Protein AF-A0A427AX87-F1 (afdb_monomer)

Solvent-accessible surface area (backbone atoms only — not comparable to full-atom values): 11894 Å² total; per-residue (Å²): 132,84,78,78,86,74,45,83,40,74,49,49,42,56,84,47,72,35,50,50,79,52,73,46,75,27,34,65,16,53,46,52,44,50,60,58,43,56,82,26,40,96,64,74,7,20,29,46,35,37,63,66,28,26,37,17,20,54,90,73,81,88,63,78,55,60,43,80,45,31,32,84,64,22,37,39,36,48,44,84,83,74,63,90,79,82,88,49,75,55,64,58,30,81,80,52,45,81,50,80,60,57,62,72,49,79,65,79,71,56,101,52,61,37,54,67,74,45,79,48,64,48,33,37,44,40,19,54,35,46,44,37,43,51,48,4,29,49,30,72,62,9,46,71,64,57,40,44,18,28,50,34,40,38,32,48,34,37,35,27,4,54,72,16,16,40,39,30,38,36,56,34,23,6,15,14,36,33,46,34,43,36,35,46,32,41,36,36,58,13,38,21,38,34,31,41,38,26,32,86,75,25,69,54,47,80,46,66,71,47,76,46,67,71,46,73,42,73,41,77,34,62,70,44,78,42,66,74,53,130

InterPro domains:
  IPR000743 Glycoside hydrolase, family 28 [PF00295] (113-229)
  IPR011050 Pectin lyase fold/virulence factor [SSF51126] (4-229)
  IPR012334 Pectin lyase fold [G3DSA:2.160.20.10] (6-103)
  IPR012334 Pectin lyase fold [G3DSA:2.160.20.10] (104-230)
  IPR051801 Glycosyl_Hydrolase_28_Enzymes [PTHR31339] (110-229)

Radius of gyration: 19.29 Å; Cα contacts (8 Å, |Δi|>4): 604; chains: 1; bounding box: 43×46×52 Å

Secondary structure (DSSP, 8-state):
-------SEEEEGGGGT---BSSS--HHHHHHHHHHHGGGGGGT-EEEEE-SEEEEE------TTEEEEE-TTEEEEE-TTSSSS---EE--SSS-----SS-SSS----SSS--EEEEEEEEEEEESS-SEEE----HHHHHHH---EEEEEEEEEEEEESSSEEEEE-SS-TT-EEEEEEEEEEEES-SEEEEEE--TT----EEEEEE-SEEEES-SEEEEEES---

Organism: Ensete ventricosum (NCBI:txid4639)

Structure (mmCIF, N/CA/C/O backbone):
data_AF-A0A427AX87-F1
#
_entry.id   AF-A0A427AX87-F1
#
loop_
_atom_site.group_PDB
_atom_site.id
_atom_site.type_symbol
_atom_site.label_atom_id
_atom_site.label_alt_id
_atom_site.label_comp_id
_atom_site.label_asym_id
_atom_site.label_entity_id
_atom_site.label_seq_id
_atom_site.pdbx_PDB_ins_code
_atom_site.Cartn_x
_atom_site.Cartn_y
_atom_site.Cartn_z
_atom_site.occupancy
_atom_site.B_iso_or_equiv
_atom_site.auth_seq_id
_atom_site.auth_comp_id
_atom_site.auth_asym_id
_atom_site.auth_atom_id
_atom_site.pdbx_PDB_model_num
ATOM 1 N N . MET A 1 1 ? -3.350 -24.296 13.876 1.00 31.09 1 MET A N 1
ATOM 2 C CA . MET A 1 1 ? -4.348 -23.820 14.857 1.00 31.09 1 MET A CA 1
ATOM 3 C C . MET A 1 1 ? -4.138 -22.324 15.011 1.00 31.09 1 MET A C 1
ATOM 5 O O . MET A 1 1 ? -3.105 -21.931 15.535 1.00 31.09 1 MET A O 1
ATOM 9 N N . GLY A 1 2 ? -5.018 -21.501 14.439 1.00 33.38 2 GLY A N 1
ATOM 10 C CA . GLY A 1 2 ? -4.910 -20.045 14.547 1.00 33.38 2 GLY A CA 1
ATOM 11 C C . GLY A 1 2 ? -5.296 -19.611 15.956 1.00 33.38 2 GLY A C 1
ATOM 12 O O . GLY A 1 2 ? -6.436 -19.809 16.362 1.00 33.38 2 GLY A O 1
ATOM 13 N N . SER A 1 3 ? -4.341 -19.078 16.714 1.00 39.25 3 SER A N 1
ATOM 14 C CA . SER A 1 3 ? -4.630 -18.372 17.961 1.00 39.25 3 SER A CA 1
ATOM 15 C C . SER A 1 3 ? -5.509 -17.169 17.618 1.00 39.25 3 SER A C 1
ATOM 17 O O . SER A 1 3 ? -5.068 -16.293 16.875 1.00 39.25 3 SER A O 1
ATOM 19 N N . SER A 1 4 ? -6.752 -17.121 18.106 1.00 44.72 4 SER A N 1
ATOM 20 C CA . SER A 1 4 ? -7.520 -15.879 18.052 1.00 44.72 4 SER A CA 1
ATOM 21 C C . SER A 1 4 ? -6.772 -14.860 18.909 1.00 44.72 4 SER A C 1
ATOM 23 O O . SER A 1 4 ? -6.673 -15.035 20.125 1.00 44.72 4 SER A O 1
ATOM 25 N N . THR A 1 5 ? -6.209 -13.820 18.300 1.00 55.97 5 THR A N 1
ATOM 26 C CA . THR A 1 5 ? -5.426 -12.791 18.996 1.00 55.97 5 THR A CA 1
ATOM 27 C C . THR A 1 5 ? -6.346 -11.827 19.748 1.00 55.97 5 THR A C 1
ATOM 29 O O . THR A 1 5 ? -6.383 -10.633 19.459 1.00 55.97 5 THR A O 1
ATOM 32 N N . TYR A 1 6 ? -7.135 -12.344 20.687 1.00 64.38 6 TYR A N 1
ATOM 33 C CA . TYR A 1 6 ? -7.923 -11.529 21.599 1.00 64.38 6 TYR A CA 1
ATOM 34 C C . TYR A 1 6 ? -6.971 -10.898 22.616 1.00 64.38 6 TYR A C 1
ATOM 36 O O . TYR A 1 6 ? -6.244 -11.605 23.321 1.00 64.38 6 TYR A O 1
ATOM 44 N N . ARG A 1 7 ? -6.923 -9.563 22.664 1.00 77.56 7 ARG A N 1
ATOM 45 C CA . ARG A 1 7 ? -6.122 -8.858 23.666 1.00 77.56 7 ARG A CA 1
ATOM 46 C C . ARG A 1 7 ? -6.805 -9.021 25.028 1.00 77.56 7 ARG A C 1
ATOM 48 O O . ARG A 1 7 ? -8.001 -8.754 25.122 1.00 77.56 7 ARG A O 1
ATOM 55 N N . PRO A 1 8 ? -6.083 -9.410 26.094 1.00 83.12 8 PRO A N 1
ATOM 56 C CA . PRO A 1 8 ? -6.701 -9.651 27.401 1.00 83.12 8 PRO A CA 1
ATOM 57 C C . PRO A 1 8 ? -7.392 -8.418 27.998 1.00 83.12 8 PRO A C 1
ATOM 59 O O . PRO A 1 8 ? -8.307 -8.557 28.803 1.00 83.12 8 PRO A O 1
ATOM 62 N N . HIS A 1 9 ? -6.958 -7.219 27.602 1.00 89.31 9 HIS A N 1
ATOM 63 C CA . HIS A 1 9 ? -7.492 -5.949 28.082 1.00 89.31 9 HIS A CA 1
ATOM 64 C C . HIS A 1 9 ? -8.057 -5.153 26.913 1.00 89.31 9 HIS A C 1
ATOM 66 O O . HIS A 1 9 ? -7.353 -4.925 25.932 1.00 89.31 9 HIS A O 1
ATOM 72 N N . THR A 1 10 ? -9.308 -4.716 27.030 1.00 90.88 10 THR A N 1
ATOM 73 C CA . THR A 1 10 ? -9.993 -3.906 26.018 1.00 90.88 10 THR A CA 1
ATOM 74 C C . THR A 1 10 ? -10.690 -2.738 26.697 1.00 90.88 10 THR A C 1
ATOM 76 O O . THR A 1 10 ? -11.333 -2.934 27.725 1.00 90.88 10 THR A O 1
ATOM 79 N N . VAL A 1 11 ? -10.569 -1.544 26.120 1.00 94.31 11 VAL A N 1
ATOM 80 C CA . VAL A 1 11 ? -11.310 -0.339 26.528 1.00 94.31 11 VAL A CA 1
ATOM 81 C C . VAL A 1 11 ? -11.872 0.363 25.302 1.00 94.31 11 VAL A C 1
ATOM 83 O O . VAL A 1 11 ? -11.317 0.254 24.208 1.00 94.31 11 VAL A O 1
ATOM 86 N N . THR A 1 12 ? -12.943 1.121 25.481 1.00 96.31 12 THR A N 1
ATOM 87 C CA . THR A 1 12 ? -13.566 1.921 24.425 1.00 96.31 12 THR A CA 1
ATOM 88 C C . THR A 1 12 ? -13.105 3.373 24.509 1.00 96.31 12 THR A C 1
ATOM 90 O O . THR A 1 12 ? -12.993 3.937 25.594 1.00 96.31 12 THR A O 1
ATOM 93 N N . VAL A 1 13 ? -12.885 4.038 23.373 1.00 94.56 13 VAL A N 1
ATOM 94 C CA . VAL A 1 13 ? -12.442 5.448 23.340 1.00 94.56 13 VAL A CA 1
ATOM 95 C C . VAL A 1 13 ? -13.415 6.410 24.056 1.00 94.56 13 VAL A C 1
ATOM 97 O O . VAL A 1 13 ? -13.000 7.437 24.593 1.00 94.56 13 VAL A O 1
ATOM 100 N N . THR A 1 14 ? -14.702 6.055 24.144 1.00 96.75 14 THR A N 1
ATOM 101 C CA . THR A 1 14 ? -15.731 6.805 24.887 1.00 96.75 14 THR A CA 1
ATOM 102 C C . THR A 1 14 ? -15.495 6.821 26.396 1.00 96.75 14 THR A C 1
ATOM 104 O O . THR A 1 14 ? -15.873 7.787 27.053 1.00 96.75 14 THR A O 1
ATOM 107 N N . GLU A 1 15 ? -14.817 5.811 26.953 1.00 97.81 15 GLU A N 1
ATOM 108 C CA . GLU A 1 15 ? -14.421 5.778 28.373 1.00 97.81 15 GLU A CA 1
ATOM 109 C C . GLU A 1 15 ? -13.414 6.891 28.713 1.00 97.81 15 GLU A C 1
ATOM 111 O O . GLU A 1 15 ? -13.258 7.264 29.872 1.00 97.81 15 GLU A O 1
ATOM 116 N N . PHE A 1 16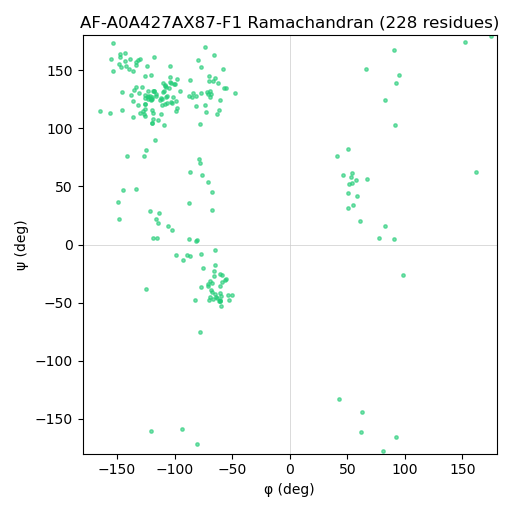 ? -12.775 7.473 27.693 1.00 97.31 16 PHE A N 1
ATOM 117 C CA . PHE A 1 16 ? -11.820 8.576 27.807 1.00 97.31 16 PHE A CA 1
ATOM 118 C C . PHE A 1 16 ? -12.407 9.919 27.350 1.00 97.31 16 PHE A C 1
ATOM 120 O O . PHE A 1 16 ? -11.662 10.872 27.116 1.00 97.31 16 PHE A O 1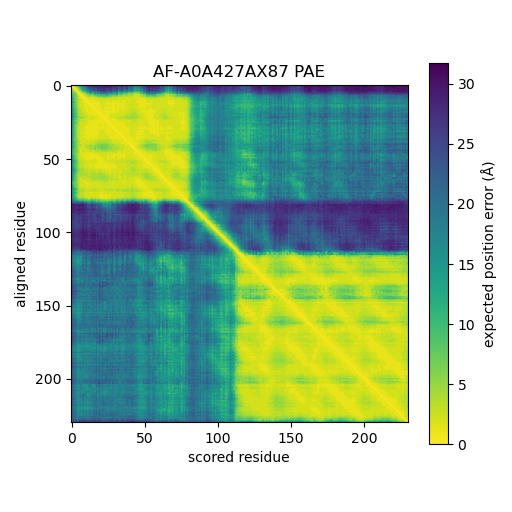
ATOM 127 N N . GLY A 1 17 ? -13.737 10.005 27.231 1.00 96.06 17 GLY A N 1
ATOM 128 C CA . GLY A 1 17 ? -14.458 11.240 26.919 1.00 96.06 17 GLY A CA 1
ATOM 129 C C . GLY A 1 17 ? -14.524 11.587 25.433 1.00 96.06 17 GLY A C 1
ATOM 130 O O . GLY A 1 17 ? -14.832 12.729 25.099 1.00 96.06 17 GLY A O 1
ATOM 131 N N . ALA A 1 18 ? -14.232 10.639 24.537 1.00 96.12 18 ALA A N 1
ATOM 132 C CA . ALA A 1 18 ? -14.430 10.865 23.112 1.00 96.12 18 ALA A CA 1
ATOM 133 C C . ALA A 1 18 ? -15.921 10.918 22.744 1.00 96.12 18 ALA A C 1
ATOM 135 O O . ALA A 1 18 ? -16.730 10.151 23.270 1.00 96.12 18 ALA A O 1
ATOM 136 N N . VAL A 1 19 ? -16.259 11.767 21.774 1.00 97.19 19 VAL A N 1
ATOM 137 C CA . VAL A 1 19 ? -17.607 11.950 21.227 1.00 97.19 19 VAL A CA 1
ATOM 138 C C . VAL A 1 19 ? -17.584 11.699 19.717 1.00 97.19 19 VAL A C 1
ATOM 140 O O . VAL A 1 19 ? -16.808 12.307 18.979 1.00 97.19 19 VAL A O 1
ATOM 143 N N . GLY A 1 20 ? -18.443 10.783 19.262 1.00 92.88 20 GLY A N 1
ATOM 144 C CA . GLY A 1 20 ? -18.515 10.302 17.877 1.00 92.88 20 GLY A CA 1
ATOM 145 C C . GLY A 1 20 ? -19.412 11.134 16.949 1.00 92.88 20 GLY A C 1
ATOM 146 O O . GLY A 1 20 ? -20.095 10.566 16.097 1.00 92.88 20 GLY A O 1
ATOM 147 N N . ASP A 1 21 ? -19.460 12.455 17.124 1.00 92.19 21 ASP A N 1
ATOM 148 C CA . ASP A 1 21 ? -20.351 13.386 16.403 1.00 92.19 21 ASP A CA 1
ATOM 149 C C . ASP A 1 21 ? -19.766 13.941 15.083 1.00 92.19 21 ASP A C 1
ATOM 151 O O . ASP A 1 21 ? -20.471 14.568 14.292 1.00 92.19 21 ASP A O 1
ATOM 155 N N . GLY A 1 22 ? -18.482 13.699 14.817 1.00 81.50 22 GLY A N 1
ATOM 156 C CA . GLY A 1 22 ? -17.738 14.211 13.665 1.00 81.50 22 GLY A CA 1
ATOM 157 C C . GLY A 1 22 ? -17.298 15.670 13.783 1.00 81.50 22 GLY A C 1
ATOM 158 O O . GLY A 1 22 ? -16.754 16.202 12.818 1.00 81.50 22 GLY A O 1
ATOM 159 N N . VAL A 1 23 ? -17.517 16.302 14.937 1.00 85.62 23 VAL A N 1
ATOM 160 C CA . VAL A 1 23 ? -17.257 17.727 15.194 1.00 85.62 23 VAL A CA 1
ATOM 161 C C . VAL A 1 23 ? -16.334 17.915 16.400 1.00 85.62 23 VAL A C 1
ATOM 163 O O . VAL A 1 23 ? -15.449 18.768 16.374 1.00 85.62 23 VAL A O 1
ATOM 166 N N . THR A 1 24 ? -16.493 17.108 17.446 1.00 89.06 24 THR A N 1
ATOM 167 C CA . THR A 1 24 ? -15.679 17.147 18.661 1.00 89.06 24 THR A CA 1
ATOM 168 C C . THR A 1 24 ? -14.256 16.662 18.379 1.00 89.06 24 THR A C 1
ATOM 170 O O . THR A 1 24 ? -14.052 15.569 17.855 1.00 89.06 24 THR A O 1
ATOM 173 N N . LEU A 1 25 ? -13.245 17.459 18.750 1.00 88.44 25 LEU A N 1
ATOM 174 C CA . LEU A 1 25 ? -11.835 17.089 18.590 1.00 88.44 25 LEU A CA 1
ATOM 175 C C . LEU A 1 25 ? -11.394 16.098 19.684 1.00 88.44 25 LEU A C 1
ATOM 177 O O . LEU A 1 25 ? -11.104 16.473 20.818 1.00 88.44 25 LEU A O 1
ATOM 181 N N . ASN A 1 26 ? -11.277 14.827 19.313 1.00 92.50 26 ASN A N 1
ATOM 182 C CA . ASN A 1 26 ? -11.030 13.688 20.196 1.00 92.50 26 ASN A CA 1
ATOM 183 C C . ASN A 1 26 ? -9.544 13.390 20.465 1.00 92.50 26 ASN A C 1
ATOM 185 O O . ASN A 1 26 ? -9.241 12.409 21.144 1.00 92.50 26 ASN A O 1
ATOM 189 N N . THR A 1 27 ? -8.603 14.213 19.978 1.00 85.69 27 THR A N 1
ATOM 190 C CA . THR A 1 27 ? -7.149 13.948 20.068 1.00 85.69 27 THR A CA 1
ATOM 191 C C . THR A 1 27 ? -6.709 13.579 21.482 1.00 85.69 27 THR A C 1
ATOM 193 O O . THR A 1 27 ? -5.958 12.626 21.684 1.00 85.69 27 THR A O 1
ATOM 196 N N . LYS A 1 28 ? -7.213 14.308 22.485 1.00 91.25 28 LYS A N 1
ATOM 197 C CA . LYS A 1 28 ? -6.845 14.079 23.882 1.00 91.25 28 LYS A CA 1
ATOM 198 C C . LYS A 1 28 ? -7.435 12.782 24.437 1.00 91.25 28 LYS A C 1
ATOM 200 O O . LYS A 1 28 ? -6.754 12.099 25.195 1.00 91.25 28 LYS A O 1
ATOM 205 N N . ALA A 1 29 ? -8.650 12.422 24.030 1.00 95.75 29 ALA A N 1
ATOM 206 C CA . ALA A 1 29 ? -9.274 11.162 24.419 1.00 95.75 29 ALA A CA 1
ATOM 207 C C . ALA A 1 29 ? -8.486 9.963 23.865 1.00 95.75 29 ALA A C 1
ATOM 209 O O . ALA A 1 29 ? -8.148 9.060 24.627 1.00 95.75 29 ALA A O 1
ATOM 210 N N . PHE A 1 30 ? -8.080 10.005 22.588 1.00 90.56 30 PHE A N 1
ATOM 211 C CA . PHE A 1 30 ? -7.206 8.984 21.992 1.00 90.56 30 PHE A CA 1
ATOM 212 C C . PHE A 1 30 ? -5.853 8.885 22.707 1.00 90.56 30 PHE A C 1
ATOM 214 O O . PHE A 1 30 ? -5.436 7.793 23.090 1.00 90.56 30 PHE A O 1
ATOM 221 N N . GLN A 1 31 ? -5.178 10.013 22.944 1.00 88.25 31 GLN A N 1
ATOM 222 C CA . GLN A 1 31 ? -3.891 10.030 23.648 1.00 88.25 31 GLN A CA 1
ATOM 223 C C . GLN A 1 31 ? -3.998 9.478 25.076 1.00 88.25 31 GLN A C 1
ATOM 225 O O . GLN A 1 31 ? -3.136 8.715 25.504 1.00 88.25 31 GLN A O 1
ATOM 230 N N . ASN A 1 32 ? -5.056 9.835 25.809 1.00 93.31 32 ASN A N 1
ATOM 231 C CA . ASN A 1 32 ? -5.280 9.345 27.167 1.00 93.31 32 ASN A CA 1
ATOM 232 C C . ASN A 1 32 ? -5.589 7.840 27.182 1.00 93.31 32 ASN A C 1
ATOM 234 O O . ASN A 1 32 ? -5.053 7.126 28.029 1.00 93.31 32 ASN A O 1
ATOM 238 N N . ALA A 1 33 ? -6.395 7.356 26.233 1.00 92.88 33 ALA A N 1
ATOM 239 C CA . ALA A 1 33 ? -6.689 5.935 26.089 1.00 92.88 33 ALA A CA 1
ATOM 240 C C . ALA A 1 33 ? -5.414 5.127 25.818 1.00 92.88 33 ALA A C 1
ATOM 242 O O . ALA A 1 33 ? -5.142 4.140 26.495 1.00 92.88 33 ALA A O 1
ATOM 243 N N . ILE A 1 34 ? -4.582 5.584 24.880 1.00 85.69 34 ILE A N 1
ATOM 244 C CA . ILE A 1 34 ? -3.315 4.924 24.537 1.00 85.69 34 ILE A CA 1
ATOM 245 C C . ILE A 1 34 ? -2.339 4.954 25.717 1.00 85.69 34 ILE A C 1
ATOM 247 O O . ILE A 1 34 ? -1.721 3.936 26.024 1.00 85.69 34 ILE A O 1
ATOM 251 N N . PHE A 1 35 ? -2.237 6.086 26.419 1.00 89.56 35 PHE A N 1
ATOM 252 C CA . PHE A 1 35 ? -1.410 6.198 27.621 1.00 89.56 35 PHE A CA 1
ATOM 253 C C . PHE A 1 35 ? -1.843 5.205 28.708 1.00 89.56 35 PHE A C 1
ATOM 255 O O . PHE A 1 35 ? -1.002 4.523 29.289 1.00 89.56 35 PHE A O 1
ATOM 262 N N . TYR A 1 36 ? -3.149 5.071 28.950 1.00 93.31 36 TYR A N 1
ATOM 263 C CA . TYR A 1 36 ? -3.682 4.075 29.877 1.00 93.31 36 TYR A CA 1
ATOM 264 C C . TYR A 1 36 ? -3.326 2.647 29.434 1.00 93.31 36 TYR A C 1
ATOM 266 O O . TYR A 1 36 ? -2.792 1.862 30.224 1.00 93.31 36 TYR A O 1
ATOM 274 N N . LEU A 1 37 ? -3.553 2.332 28.154 1.00 85.94 37 LEU A N 1
ATOM 275 C CA . LEU A 1 37 ? -3.336 0.998 27.592 1.00 85.94 37 LEU A CA 1
ATOM 276 C C . LEU A 1 37 ? -1.861 0.572 27.576 1.00 85.94 37 LEU A C 1
ATOM 278 O O . LEU A 1 37 ? -1.573 -0.624 27.627 1.00 85.94 37 LEU A O 1
ATOM 282 N N . HIS A 1 38 ? -0.926 1.524 27.596 1.00 86.06 38 HIS A N 1
ATOM 283 C CA . HIS A 1 38 ? 0.507 1.246 27.729 1.00 86.06 38 HIS A CA 1
ATOM 284 C C . HIS A 1 38 ? 0.849 0.415 28.973 1.00 86.06 38 HIS A C 1
ATOM 286 O O . HIS A 1 38 ? 1.751 -0.419 28.934 1.00 86.06 38 HIS A O 1
ATOM 292 N N . SER A 1 39 ? 0.067 0.544 30.047 1.00 91.56 39 SER A N 1
ATOM 293 C CA . SER A 1 39 ? 0.244 -0.214 31.297 1.00 91.56 39 SER A CA 1
ATOM 294 C C . SER A 1 39 ? 0.017 -1.733 31.158 1.00 91.56 39 SER A C 1
ATOM 296 O O . SER A 1 39 ? 0.205 -2.481 32.124 1.00 91.56 39 SER A O 1
ATOM 298 N N . PHE A 1 40 ? -0.407 -2.198 29.978 1.00 88.00 40 PHE A N 1
ATOM 299 C CA . PHE A 1 40 ? -0.686 -3.602 29.668 1.00 88.00 40 PHE A CA 1
ATOM 300 C C . PHE A 1 40 ? 0.243 -4.194 28.598 1.00 88.00 40 PHE A C 1
ATOM 302 O O . PHE A 1 40 ? 0.048 -5.350 28.220 1.00 88.00 40 PHE A O 1
ATOM 309 N N . ALA A 1 41 ? 1.258 -3.454 28.132 1.00 79.94 41 ALA A N 1
ATOM 310 C CA . ALA A 1 41 ? 2.207 -3.935 27.122 1.00 79.94 41 ALA A CA 1
ATOM 311 C C . ALA A 1 41 ? 2.841 -5.286 27.514 1.00 79.94 41 ALA A C 1
ATOM 313 O O . ALA A 1 41 ? 2.750 -6.250 26.755 1.00 79.94 41 ALA A O 1
ATOM 314 N N . ASP A 1 42 ? 3.327 -5.403 28.754 1.00 83.19 42 ASP A N 1
ATOM 315 C CA . ASP A 1 42 ? 3.950 -6.629 29.287 1.00 83.19 42 ASP A CA 1
ATOM 316 C C . ASP A 1 42 ? 2.937 -7.693 29.758 1.00 83.19 42 ASP A C 1
ATOM 318 O O . ASP A 1 42 ? 3.310 -8.735 30.292 1.00 83.19 42 ASP A O 1
ATOM 322 N N . LYS A 1 43 ? 1.632 -7.447 29.577 1.00 84.94 43 LYS A N 1
ATOM 323 C CA . LYS A 1 43 ? 0.527 -8.316 30.032 1.00 84.94 43 LYS A CA 1
ATOM 324 C C . LYS A 1 43 ? -0.249 -8.938 28.866 1.00 84.94 43 LYS A C 1
ATOM 326 O O . LYS A 1 43 ? -1.437 -9.228 28.988 1.00 84.94 43 LYS A O 1
ATOM 331 N N . GLY A 1 44 ? 0.414 -9.110 27.722 1.00 76.06 44 GLY A N 1
ATOM 332 C CA . GLY A 1 44 ? -0.199 -9.600 26.480 1.00 76.06 44 GLY A CA 1
ATOM 333 C C . GLY A 1 44 ? -0.757 -8.495 25.574 1.00 76.06 44 GLY A C 1
ATOM 334 O O . GLY A 1 44 ? -1.332 -8.788 24.518 1.00 76.06 44 GLY A O 1
ATOM 335 N N . GLY A 1 45 ? -0.547 -7.229 25.942 1.00 81.94 45 GLY A N 1
ATOM 336 C CA . GLY A 1 45 ? -1.039 -6.073 25.210 1.00 81.94 45 GLY A CA 1
ATOM 337 C C . GLY A 1 45 ? -2.498 -5.741 25.506 1.00 81.94 45 GLY A C 1
ATOM 338 O O . GLY A 1 45 ? -3.165 -6.389 26.317 1.00 81.94 45 GLY A O 1
ATOM 339 N N . ALA A 1 46 ? -3.002 -4.725 24.814 1.00 84.12 46 ALA A N 1
ATOM 340 C CA . ALA A 1 46 ? -4.364 -4.247 24.991 1.00 84.12 46 ALA A CA 1
ATOM 341 C C . ALA A 1 46 ? -5.005 -3.801 23.676 1.00 84.12 46 ALA A C 1
ATOM 343 O O . ALA A 1 46 ? -4.330 -3.614 22.663 1.00 84.12 46 ALA A O 1
ATOM 344 N N . GLN A 1 47 ? -6.322 -3.646 23.702 1.00 85.38 47 GLN A N 1
ATOM 345 C CA . GLN A 1 47 ? -7.131 -3.203 22.583 1.00 85.38 47 GLN A CA 1
ATOM 346 C C . GLN A 1 47 ? -7.850 -1.894 22.913 1.00 85.38 47 GLN A C 1
ATOM 348 O O . GLN A 1 47 ? -8.488 -1.763 23.957 1.00 85.38 47 GLN A O 1
ATOM 353 N N . LEU A 1 48 ? -7.767 -0.936 21.992 1.00 85.69 48 LEU A N 1
ATOM 354 C CA . LEU A 1 48 ? -8.626 0.240 21.958 1.00 85.69 48 LEU A CA 1
ATOM 355 C C . LEU A 1 48 ? -9.761 -0.013 20.965 1.00 85.69 48 LEU A C 1
ATOM 357 O O . LEU A 1 48 ? -9.515 -0.198 19.773 1.00 85.69 48 LEU A O 1
ATOM 361 N N . PHE A 1 49 ? -10.995 -0.015 21.450 1.00 88.00 49 PHE A N 1
ATOM 362 C CA . PHE A 1 49 ? -12.194 -0.125 20.632 1.00 88.00 49 PHE A CA 1
ATOM 363 C C . PHE A 1 49 ? -12.765 1.264 20.314 1.00 88.00 49 PHE A C 1
ATOM 365 O O . PHE A 1 49 ? -12.916 2.115 21.195 1.00 88.00 49 PHE A O 1
ATOM 372 N N . VAL A 1 50 ? -13.077 1.504 19.044 1.00 87.50 50 VAL A N 1
ATOM 373 C CA . VAL A 1 50 ? -13.702 2.736 18.554 1.00 87.50 50 VAL A CA 1
ATOM 374 C C . VAL A 1 50 ? -15.093 2.367 18.034 1.00 87.50 50 VAL A C 1
ATOM 376 O O . VAL A 1 50 ? -15.189 1.727 16.986 1.00 87.50 50 VAL A O 1
ATOM 379 N N . PRO A 1 51 ? -16.170 2.728 18.749 1.00 91.50 51 PRO A N 1
ATOM 380 C CA . PRO A 1 51 ? -17.514 2.320 18.376 1.00 91.50 51 PRO A CA 1
ATOM 381 C C . PRO A 1 51 ? -18.004 3.103 17.156 1.00 91.50 51 PRO A C 1
ATOM 383 O O . PRO A 1 51 ? -17.395 4.092 16.732 1.00 91.50 51 PRO A O 1
ATOM 386 N N . THR A 1 52 ? -19.134 2.669 16.600 1.00 88.44 52 THR A N 1
ATOM 387 C CA . THR A 1 52 ? -19.827 3.373 15.515 1.00 88.44 52 THR A CA 1
ATOM 388 C C . THR A 1 52 ? -19.965 4.873 15.814 1.00 88.44 52 THR A C 1
ATOM 390 O O . THR A 1 52 ? -20.384 5.265 16.904 1.00 88.44 52 THR A O 1
ATOM 393 N N . GLY A 1 53 ? -19.594 5.720 14.850 1.00 83.19 53 GLY A N 1
ATOM 394 C CA . GLY A 1 53 ? -19.557 7.175 15.020 1.00 83.19 53 GLY A CA 1
ATOM 395 C C . GLY A 1 53 ? -18.527 7.855 14.118 1.00 83.19 53 GLY A C 1
ATOM 396 O O . GLY A 1 53 ? -17.749 7.203 13.424 1.00 83.19 53 GLY A O 1
ATOM 397 N N . LYS A 1 54 ? -18.509 9.188 14.127 1.00 81.00 54 LYS A N 1
ATOM 398 C CA . LYS A 1 54 ? -17.515 10.007 13.422 1.00 81.00 54 LYS A CA 1
ATOM 399 C C . LYS A 1 54 ? -16.572 10.653 14.437 1.00 81.00 54 LYS A C 1
ATOM 401 O O . LYS A 1 54 ? -17.002 11.419 15.286 1.00 81.00 54 LYS A O 1
ATOM 406 N N . TRP A 1 55 ? -15.281 10.380 14.343 1.00 83.69 55 TRP A N 1
ATOM 407 C CA . TRP A 1 55 ? -14.299 10.722 15.369 1.00 83.69 55 TRP A CA 1
ATOM 408 C C . TRP A 1 55 ? -13.285 11.715 14.804 1.00 83.69 55 TRP A C 1
ATOM 410 O O . TRP A 1 55 ? -12.271 11.313 14.235 1.00 83.69 55 TRP A O 1
ATOM 420 N N . LEU A 1 56 ? -13.562 13.019 14.925 1.00 78.50 56 LEU A N 1
ATOM 421 C CA . LEU A 1 56 ? -12.600 14.057 14.538 1.00 78.50 56 LEU A CA 1
ATOM 422 C C . LEU A 1 56 ? -11.405 14.031 15.497 1.00 78.50 56 LEU A C 1
ATOM 424 O O . LEU A 1 56 ? -11.591 14.041 16.708 1.00 78.50 56 LEU A O 1
ATOM 428 N N . THR A 1 57 ? -10.178 13.993 14.986 1.00 77.12 57 THR A N 1
ATOM 429 C CA . THR A 1 57 ? -8.949 13.951 15.792 1.00 77.12 57 THR A CA 1
ATOM 430 C C . THR A 1 57 ? -7.769 14.551 15.032 1.00 77.12 57 THR A C 1
ATOM 432 O O . THR A 1 57 ? -7.694 14.472 13.811 1.00 77.12 57 THR A O 1
ATOM 435 N N . GLY A 1 58 ? -6.825 15.153 15.751 1.00 74.88 58 GLY A N 1
ATOM 436 C CA . GLY A 1 58 ? -5.472 15.394 15.246 1.00 74.88 58 GLY A CA 1
ATOM 437 C C . GLY A 1 58 ? -4.611 14.131 15.349 1.00 74.88 58 GLY A C 1
ATOM 438 O O . GLY A 1 58 ? -5.111 13.057 15.696 1.00 74.88 58 GLY A O 1
ATOM 439 N N . SER A 1 59 ? -3.311 14.263 15.090 1.00 74.62 59 SER A N 1
ATOM 440 C CA . SER A 1 59 ? -2.361 13.150 15.179 1.00 74.62 59 SER A CA 1
ATOM 441 C C . SER A 1 59 ? -2.255 12.578 16.597 1.00 74.62 59 SER A C 1
ATOM 443 O O . SER A 1 59 ? -2.188 13.308 17.591 1.00 74.62 59 SER A O 1
ATOM 445 N N . PHE A 1 60 ? -2.178 11.254 16.686 1.00 74.62 60 PHE A N 1
ATOM 446 C CA . PHE A 1 60 ? -1.834 10.512 17.895 1.00 74.62 60 PHE A CA 1
ATOM 447 C C . PHE A 1 60 ? -0.915 9.346 17.518 1.00 74.62 60 PHE A C 1
ATOM 449 O O . PHE A 1 60 ? -0.982 8.831 16.404 1.00 74.62 60 PHE A O 1
ATOM 456 N N . SER A 1 61 ? -0.045 8.943 18.441 1.00 69.88 61 SER A N 1
ATOM 457 C CA . SER A 1 61 ? 0.945 7.891 18.196 1.00 69.88 61 SER A CA 1
ATOM 458 C C . SER A 1 61 ? 0.484 6.569 18.787 1.00 69.88 61 SER A C 1
ATOM 460 O O . SER A 1 61 ? -0.010 6.533 19.913 1.00 69.88 61 SER A O 1
ATOM 462 N N . LEU A 1 62 ? 0.680 5.480 18.045 1.00 69.94 62 LEU A N 1
ATOM 463 C CA . LEU A 1 62 ? 0.496 4.128 18.564 1.00 69.94 62 LEU A CA 1
ATOM 464 C C . LEU A 1 62 ? 1.711 3.690 19.386 1.00 69.94 62 LEU A C 1
ATOM 466 O O . LEU A 1 62 ? 2.813 4.213 19.227 1.00 69.94 62 LEU A O 1
ATOM 470 N N . ILE A 1 63 ? 1.491 2.700 20.244 1.00 70.25 63 ILE A N 1
ATOM 471 C CA . ILE A 1 63 ? 2.510 2.049 21.072 1.00 70.25 63 ILE A CA 1
ATOM 472 C C . ILE A 1 63 ? 2.601 0.564 20.707 1.00 70.25 63 ILE A C 1
ATOM 474 O O . ILE A 1 63 ? 1.663 -0.007 20.143 1.00 70.25 63 ILE A O 1
ATOM 478 N N . SER A 1 64 ? 3.710 -0.081 21.065 1.00 67.81 64 SER A N 1
ATOM 479 C CA . SER A 1 64 ? 3.861 -1.532 20.925 1.00 67.81 64 SER A CA 1
ATOM 480 C C . SER A 1 64 ? 2.779 -2.293 21.700 1.00 67.81 64 SER A C 1
ATOM 482 O O . SER A 1 64 ? 2.295 -1.836 22.733 1.00 67.81 64 SER A O 1
ATOM 484 N N . HIS A 1 65 ? 2.422 -3.485 21.212 1.00 74.25 65 HIS A N 1
ATOM 485 C CA . HIS A 1 65 ? 1.428 -4.378 21.832 1.00 74.25 65 HIS A CA 1
ATOM 486 C C . HIS A 1 65 ? 0.007 -3.793 21.961 1.00 74.25 65 HIS A C 1
ATOM 488 O O . HIS A 1 65 ? -0.807 -4.311 22.727 1.00 74.25 65 HIS A O 1
ATOM 494 N N . LEU A 1 66 ? -0.322 -2.767 21.175 1.00 74.31 66 LEU A N 1
ATOM 495 C CA . LEU A 1 66 ? -1.669 -2.217 21.059 1.00 74.31 66 LEU A CA 1
ATOM 496 C C . LEU A 1 66 ? -2.369 -2.744 19.800 1.00 74.31 66 LEU A C 1
ATOM 498 O O . LEU A 1 66 ? -1.780 -2.800 18.723 1.00 74.31 66 LEU A O 1
ATOM 502 N N . THR A 1 67 ? -3.647 -3.084 19.926 1.00 76.25 67 THR A N 1
ATOM 503 C CA . THR A 1 67 ? -4.568 -3.285 18.801 1.00 76.25 67 THR A CA 1
ATOM 504 C C . THR A 1 67 ? -5.586 -2.146 18.810 1.00 76.25 67 THR A C 1
ATOM 506 O O . THR A 1 67 ? -6.176 -1.879 19.850 1.00 76.25 67 THR A O 1
ATOM 509 N N . ILE A 1 68 ? -5.838 -1.477 17.684 1.00 79.69 68 ILE A N 1
ATOM 510 C CA . ILE A 1 68 ? -7.012 -0.599 17.555 1.00 79.69 68 ILE A CA 1
ATOM 511 C C . ILE A 1 68 ? -8.027 -1.305 16.663 1.00 79.69 68 ILE A C 1
ATOM 513 O O . ILE A 1 68 ? -7.688 -1.758 15.575 1.00 79.69 68 ILE A O 1
ATOM 517 N N . SER A 1 69 ? -9.262 -1.414 17.138 1.00 77.25 69 SER A N 1
ATOM 518 C CA . SER A 1 69 ? -10.385 -1.979 16.396 1.00 77.25 69 SER A CA 1
ATOM 519 C C . SER A 1 69 ? -11.453 -0.911 16.260 1.00 77.25 69 SER A C 1
ATOM 521 O O . SER A 1 69 ? -11.874 -0.344 17.268 1.00 77.25 69 SER A O 1
ATOM 523 N N . LEU A 1 70 ? -11.874 -0.619 15.031 1.00 79.88 70 LEU A N 1
ATOM 524 C CA . LEU A 1 70 ? -13.015 0.248 14.797 1.00 79.88 70 LEU A CA 1
ATOM 525 C C . LEU A 1 70 ? -14.202 -0.632 14.408 1.00 79.88 70 LEU A C 1
ATOM 527 O O . LEU A 1 70 ? -14.074 -1.627 13.690 1.00 79.88 70 LEU A O 1
ATOM 531 N N . ASP A 1 71 ? -15.358 -0.270 14.936 1.00 77.38 71 ASP A N 1
ATOM 532 C CA . ASP A 1 71 ? -16.633 -0.879 14.596 1.00 77.38 71 ASP A CA 1
ATOM 533 C C . ASP A 1 71 ? -17.004 -0.601 13.126 1.00 77.38 71 ASP A C 1
ATOM 535 O O . ASP A 1 71 ? -16.446 0.300 12.494 1.00 77.38 71 ASP A O 1
ATOM 539 N N . LYS A 1 72 ? -17.954 -1.355 12.562 1.00 72.38 72 LYS A N 1
ATOM 540 C CA . LYS A 1 72 ? -18.227 -1.375 11.110 1.00 72.38 72 LYS A CA 1
ATOM 541 C C . LYS A 1 72 ? -18.540 0.007 10.506 1.00 72.38 72 LYS A C 1
ATOM 543 O O . LYS A 1 72 ? -18.233 0.248 9.346 1.00 72.38 72 LYS A O 1
ATOM 548 N N . ASP A 1 73 ? -19.137 0.906 11.289 1.00 75.94 73 ASP A N 1
ATOM 549 C CA . ASP A 1 73 ? -19.565 2.246 10.859 1.00 75.94 73 ASP A CA 1
ATOM 550 C C . ASP A 1 73 ? -18.781 3.369 11.571 1.00 75.94 73 ASP A C 1
ATOM 552 O O . ASP A 1 73 ? -19.213 4.525 11.635 1.00 75.94 73 ASP A O 1
ATOM 556 N N . ALA A 1 74 ? -17.629 3.044 12.155 1.00 71.44 74 ALA A N 1
ATOM 557 C CA . ALA A 1 74 ? -16.748 4.013 12.785 1.00 71.44 74 ALA A CA 1
ATOM 558 C C . ALA A 1 74 ? -15.829 4.688 11.749 1.00 71.44 74 ALA A C 1
ATOM 560 O O . ALA A 1 74 ? -15.151 4.035 10.956 1.00 71.44 74 ALA A O 1
ATOM 561 N N . VAL A 1 75 ? -15.770 6.020 11.778 1.00 73.62 75 VAL A N 1
ATOM 562 C CA . VAL A 1 75 ? -14.992 6.840 10.837 1.00 73.62 75 VAL A CA 1
ATOM 563 C C . VAL A 1 75 ? -14.061 7.763 11.612 1.00 73.62 75 VAL A C 1
ATOM 565 O O . VAL A 1 75 ? -14.542 8.653 12.309 1.00 73.62 75 VAL A O 1
ATOM 568 N N . ILE A 1 76 ? -12.740 7.622 11.469 1.00 76.12 76 ILE A N 1
ATOM 569 C CA . ILE A 1 76 ? -11.782 8.605 11.997 1.00 76.12 76 ILE A CA 1
ATOM 570 C C . ILE A 1 76 ? -11.607 9.726 10.969 1.00 76.12 76 ILE A C 1
ATOM 572 O O . ILE A 1 76 ? -11.316 9.477 9.796 1.00 76.12 76 ILE A O 1
ATOM 576 N N . ILE A 1 77 ? -11.788 10.969 11.413 1.00 72.25 77 ILE A N 1
ATOM 577 C CA . ILE A 1 77 ? -11.656 12.179 10.598 1.00 72.25 77 ILE A CA 1
ATOM 578 C C . ILE A 1 77 ? -10.419 12.941 11.080 1.00 72.25 77 ILE A C 1
ATOM 580 O O . ILE A 1 77 ? -10.356 13.353 12.234 1.00 72.25 77 ILE A O 1
ATOM 584 N N . GLY A 1 78 ? -9.435 13.152 10.210 1.00 69.25 78 GLY A N 1
ATOM 585 C CA . GLY A 1 78 ? -8.272 13.985 10.514 1.00 69.25 78 GLY A CA 1
ATOM 586 C C . GLY A 1 78 ? -8.634 15.470 10.577 1.00 69.25 78 GLY A C 1
ATOM 587 O O . GLY A 1 78 ? -9.259 16.002 9.660 1.00 69.25 78 GLY A O 1
ATOM 588 N N . SER A 1 79 ? -8.238 16.152 11.650 1.00 71.38 79 SER A N 1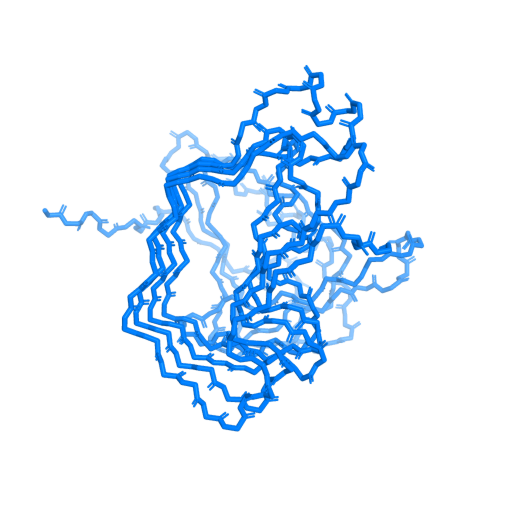
ATOM 589 C CA . SER A 1 79 ? -8.369 17.605 11.789 1.00 71.38 79 SER A CA 1
ATOM 590 C C . SER A 1 79 ? -7.288 18.329 10.987 1.00 71.38 79 SER A C 1
ATOM 592 O O . SER A 1 79 ? -6.106 18.042 11.139 1.00 71.38 79 SER A O 1
ATOM 594 N N . MET A 1 80 ? -7.689 19.317 10.183 1.00 58.88 80 MET A N 1
ATOM 595 C CA . MET A 1 80 ? -6.788 20.106 9.326 1.00 58.88 80 MET A CA 1
ATOM 596 C C . MET A 1 80 ? -6.063 21.243 10.082 1.00 58.88 80 MET A C 1
ATOM 598 O O . MET A 1 80 ? -5.382 22.055 9.462 1.00 58.88 80 MET A O 1
ATOM 602 N N . VAL A 1 81 ? -6.260 21.364 11.404 1.00 49.69 81 VAL A N 1
ATOM 603 C CA . VAL A 1 81 ? -5.892 22.568 12.184 1.00 49.69 81 VAL A CA 1
ATOM 604 C C . VAL A 1 81 ? -4.555 22.429 12.932 1.00 49.69 81 VAL A C 1
ATOM 606 O O . VAL A 1 81 ? -4.023 23.415 13.432 1.00 49.69 81 VAL A O 1
ATOM 609 N N . ALA A 1 82 ? -3.949 21.241 12.973 1.00 38.28 82 ALA A N 1
ATOM 610 C CA . ALA A 1 82 ? -2.624 21.047 13.559 1.00 38.28 82 ALA A CA 1
ATOM 611 C C . ALA A 1 82 ? -1.659 20.506 12.500 1.00 38.28 82 ALA A C 1
ATOM 613 O O . ALA A 1 82 ? -1.680 19.320 12.196 1.00 38.28 82 ALA A O 1
ATOM 614 N N . MET A 1 83 ? -0.788 21.402 12.024 1.00 29.73 83 MET A N 1
ATOM 615 C CA . MET A 1 83 ? 0.275 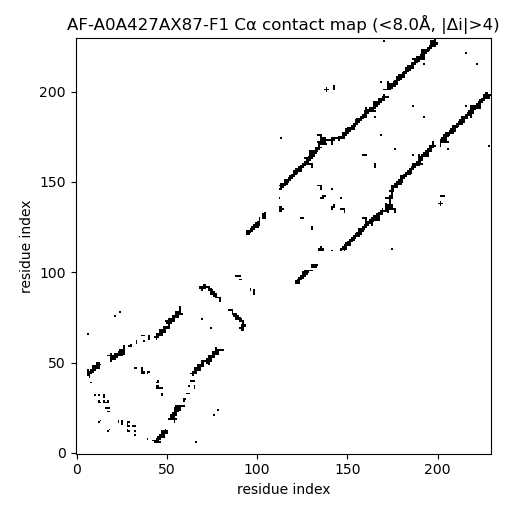21.202 11.029 1.00 29.73 83 MET A CA 1
ATOM 616 C C . MET A 1 83 ? -0.202 21.269 9.571 1.00 29.73 83 MET A C 1
ATOM 618 O O . MET A 1 83 ? -1.130 20.589 9.152 1.00 29.73 83 MET A O 1
ATOM 622 N N . GLY A 1 84 ? 0.433 22.158 8.803 1.00 31.75 84 GLY A N 1
ATOM 623 C CA . GLY A 1 84 ? 0.222 22.263 7.367 1.00 31.75 84 GLY A CA 1
ATOM 624 C C . GLY A 1 84 ? 0.518 20.935 6.671 1.00 31.75 84 GLY A C 1
ATOM 625 O O . GLY A 1 84 ? 1.552 20.323 6.927 1.00 31.75 84 GLY A O 1
ATOM 626 N N . LEU A 1 85 ? -0.390 20.569 5.763 1.00 31.06 85 LEU A N 1
ATOM 627 C CA . LEU A 1 85 ? -0.409 19.348 4.954 1.00 31.06 85 LEU A CA 1
ATOM 628 C C . LEU A 1 85 ? -0.610 18.033 5.736 1.00 31.06 85 LEU A C 1
ATOM 630 O O . LEU A 1 85 ? -0.221 17.894 6.884 1.00 31.06 85 LEU A O 1
ATOM 634 N N . TYR A 1 86 ? -1.208 17.068 5.030 1.00 27.09 86 TYR A N 1
ATOM 635 C CA . TYR A 1 86 ? -1.582 15.695 5.412 1.00 27.09 86 TYR A CA 1
ATOM 636 C C . TYR A 1 86 ? -3.001 15.502 5.983 1.00 27.09 86 TYR A C 1
ATOM 638 O O . TYR A 1 86 ? -3.313 15.770 7.139 1.00 27.09 86 TYR A O 1
ATOM 646 N N . MET A 1 87 ? -3.876 14.979 5.114 1.00 24.81 87 MET A N 1
ATOM 647 C CA . MET A 1 87 ? -5.175 14.398 5.459 1.00 24.81 87 MET A CA 1
ATOM 648 C C . MET A 1 87 ? -4.969 12.954 5.931 1.00 24.81 87 MET A C 1
ATOM 650 O O . MET A 1 87 ? -4.414 12.155 5.184 1.00 24.81 87 MET A O 1
ATOM 654 N N . ALA A 1 88 ? -5.489 12.584 7.103 1.00 25.38 88 ALA A N 1
ATOM 655 C CA . ALA A 1 88 ? -5.671 11.184 7.486 1.00 25.38 88 ALA A CA 1
ATOM 656 C C . ALA A 1 88 ? -7.163 10.918 7.727 1.00 25.38 88 ALA A C 1
ATOM 658 O O . ALA A 1 88 ? -7.738 11.380 8.710 1.00 25.38 88 ALA A O 1
ATOM 659 N N . LYS A 1 89 ? -7.807 10.185 6.816 1.00 26.39 89 LYS A N 1
ATOM 660 C CA . LYS A 1 89 ? -9.120 9.572 7.040 1.00 26.39 89 LYS A CA 1
ATOM 661 C C . LYS A 1 89 ? -8.886 8.071 7.153 1.00 26.39 89 LYS A C 1
ATOM 663 O O . LYS A 1 89 ? -8.639 7.416 6.148 1.00 26.39 89 LYS A O 1
ATOM 668 N N . ALA A 1 90 ? -8.915 7.548 8.374 1.00 30.53 90 ALA A N 1
ATOM 669 C CA . ALA A 1 90 ? -8.766 6.122 8.635 1.00 30.53 90 ALA A CA 1
ATOM 670 C C . ALA A 1 90 ? -10.145 5.520 8.946 1.00 30.53 90 ALA A C 1
ATOM 672 O O . ALA A 1 90 ? -10.840 5.965 9.859 1.00 30.53 90 ALA A O 1
ATOM 673 N N . ALA A 1 91 ? -10.551 4.513 8.181 1.00 26.72 91 ALA A N 1
ATOM 674 C CA . ALA A 1 91 ? -11.657 3.627 8.523 1.00 26.72 91 ALA A CA 1
ATOM 675 C C . ALA A 1 91 ? -11.079 2.208 8.584 1.00 26.72 91 ALA A C 1
ATOM 677 O O . ALA A 1 91 ? -10.435 1.763 7.640 1.00 26.72 91 ALA A O 1
ATOM 678 N N . PHE A 1 92 ? -11.256 1.533 9.715 1.00 28.45 92 PHE A N 1
ATOM 679 C CA . PHE A 1 92 ? -10.660 0.234 10.037 1.00 28.45 92 PHE A CA 1
ATOM 680 C C . PHE A 1 92 ? -11.686 -0.620 10.784 1.00 28.45 92 PHE A C 1
ATOM 682 O O . PHE A 1 92 ? -11.590 -0.798 11.994 1.00 28.45 92 PHE A O 1
ATOM 689 N N . GLY A 1 93 ? -12.654 -1.170 10.056 1.00 21.70 93 GLY A N 1
ATOM 690 C CA . GLY A 1 93 ? -13.579 -2.171 10.577 1.00 21.70 93 GLY A CA 1
ATOM 691 C C . GLY A 1 93 ? -13.956 -3.166 9.487 1.00 21.70 93 GLY A C 1
ATOM 692 O O . GLY A 1 93 ? -14.548 -2.771 8.493 1.00 21.70 93 GLY A O 1
ATOM 693 N N . GLY A 1 94 ? -13.571 -4.434 9.678 1.00 23.00 94 GLY A N 1
ATOM 694 C CA . GLY A 1 94 ? -14.077 -5.613 8.965 1.00 23.00 94 GLY A CA 1
ATOM 695 C C . GLY A 1 94 ? -14.099 -5.542 7.436 1.00 23.00 94 GLY A C 1
ATOM 696 O O . GLY A 1 94 ? -15.155 -5.313 6.870 1.00 23.00 94 GLY A O 1
ATOM 697 N N . ILE A 1 95 ? -12.951 -5.808 6.800 1.00 29.33 95 ILE A N 1
ATOM 698 C CA . ILE A 1 95 ? -12.827 -6.340 5.428 1.00 29.33 95 ILE A CA 1
ATOM 699 C C . ILE A 1 95 ? -13.816 -5.709 4.425 1.00 29.33 95 ILE A C 1
ATOM 701 O O . ILE A 1 95 ? -14.848 -6.273 4.067 1.00 29.33 95 ILE A O 1
ATOM 705 N N . GLY A 1 96 ? -13.491 -4.485 4.013 1.00 24.88 96 GLY A N 1
ATOM 706 C CA . GLY A 1 96 ? -14.309 -3.673 3.119 1.00 24.88 96 GLY A CA 1
ATOM 707 C C . GLY A 1 96 ? -13.903 -2.209 3.195 1.00 24.88 96 GLY A C 1
ATOM 708 O O . GLY A 1 96 ? -14.687 -1.366 3.625 1.00 24.88 96 GLY A O 1
ATOM 709 N N . LEU A 1 97 ? -12.655 -1.887 2.831 1.00 27.17 97 LEU A N 1
ATOM 710 C CA . LEU A 1 97 ? -12.241 -0.489 2.724 1.00 27.17 97 LEU A CA 1
ATOM 711 C C . LEU A 1 97 ? -13.122 0.200 1.665 1.00 27.17 97 LEU A C 1
ATOM 713 O O . LEU A 1 97 ? -13.236 -0.239 0.536 1.00 27.17 97 LEU A O 1
ATOM 717 N N . THR A 1 98 ? -13.795 1.292 2.000 1.00 26.39 98 THR A N 1
ATOM 718 C CA . THR A 1 98 ? -14.280 2.248 0.995 1.00 26.39 98 THR A CA 1
ATOM 719 C C . THR A 1 98 ? -13.747 3.602 1.416 1.00 26.39 98 THR A C 1
ATOM 721 O O . THR A 1 98 ? -14.437 4.425 2.015 1.00 26.39 98 THR A O 1
ATOM 724 N N . THR A 1 99 ? -12.457 3.810 1.171 1.00 27.03 99 THR A N 1
ATOM 725 C CA . THR A 1 99 ? -11.818 5.116 1.316 1.00 27.03 99 THR A CA 1
ATOM 726 C C . THR A 1 99 ? -11.728 5.757 -0.055 1.00 27.03 99 THR A C 1
ATOM 728 O O . THR A 1 99 ? -11.032 5.266 -0.934 1.00 27.03 99 THR A O 1
ATOM 731 N N . THR A 1 100 ? -12.442 6.864 -0.228 1.00 24.00 100 THR A N 1
ATOM 732 C CA . THR A 1 100 ? -12.097 7.886 -1.216 1.00 24.00 100 THR A CA 1
ATOM 733 C C . THR A 1 100 ? -10.826 8.592 -0.735 1.00 24.00 100 THR A C 1
ATOM 735 O O . THR A 1 100 ? -10.728 8.891 0.456 1.00 24.00 100 THR A O 1
ATOM 738 N N . LEU A 1 101 ? -9.934 8.907 -1.680 1.00 26.84 101 LEU A N 1
ATOM 739 C CA . LEU A 1 101 ? -8.604 9.530 -1.555 1.00 26.84 101 LEU A CA 1
ATOM 740 C C . LEU A 1 101 ? -7.422 8.543 -1.432 1.00 26.84 101 LEU A C 1
ATOM 742 O O . LEU A 1 101 ? -7.501 7.492 -0.809 1.00 26.84 101 LEU A O 1
ATOM 746 N N . SER A 1 102 ? -6.347 8.901 -2.124 1.00 30.44 102 SER A N 1
ATOM 747 C CA . SER A 1 102 ? -5.223 8.119 -2.654 1.00 30.44 102 SER A CA 1
ATOM 748 C C . SER A 1 102 ? -4.247 7.491 -1.651 1.00 30.44 102 SER A C 1
ATOM 750 O O . SER A 1 102 ? -3.040 7.575 -1.830 1.00 30.44 102 SER A O 1
ATOM 752 N N . THR A 1 103 ? -4.719 6.858 -0.577 1.00 34.03 103 THR A N 1
ATOM 753 C CA . THR A 1 103 ? -3.861 6.624 0.603 1.00 34.03 103 THR A CA 1
ATOM 754 C C . THR A 1 103 ? -3.665 5.167 1.028 1.00 34.03 103 THR A C 1
ATOM 756 O O . THR A 1 103 ? -3.388 4.925 2.198 1.00 34.03 103 THR A O 1
ATOM 759 N N . ILE A 1 104 ? -3.732 4.185 0.121 1.00 33.34 104 ILE A N 1
ATOM 760 C CA . ILE A 1 104 ? -3.307 2.814 0.480 1.00 33.34 104 ILE A CA 1
ATOM 761 C C . ILE A 1 104 ? -1.805 2.583 0.291 1.00 33.34 104 ILE A C 1
ATOM 763 O O . ILE A 1 104 ? -1.299 1.618 0.850 1.00 33.34 104 ILE A O 1
ATOM 767 N N . LEU A 1 105 ? -1.038 3.492 -0.334 1.00 31.83 105 LEU A N 1
ATOM 768 C CA . LEU A 1 105 ? 0.430 3.354 -0.348 1.00 31.83 105 LEU A CA 1
ATOM 769 C C . LEU A 1 105 ? 1.275 4.638 -0.371 1.00 31.83 105 LEU A C 1
ATOM 771 O O . LEU A 1 105 ? 2.466 4.565 -0.659 1.00 31.83 105 LEU A O 1
ATOM 775 N N . ASP A 1 106 ? 0.717 5.772 0.060 1.00 30.84 106 ASP A N 1
ATOM 776 C CA . ASP A 1 106 ? 1.538 6.948 0.407 1.00 30.84 106 ASP A CA 1
ATOM 777 C C . ASP A 1 106 ? 1.915 7.003 1.903 1.00 30.84 106 ASP A C 1
ATOM 779 O O . ASP A 1 106 ? 2.830 7.730 2.277 1.00 30.84 106 ASP A O 1
ATOM 783 N N . HIS A 1 107 ? 1.283 6.200 2.774 1.00 30.75 107 HIS A N 1
ATOM 784 C CA . HIS A 1 107 ? 1.555 6.229 4.221 1.00 30.75 107 HIS A CA 1
ATOM 785 C C . HIS A 1 107 ? 1.482 4.859 4.937 1.00 30.75 107 HIS A C 1
ATOM 787 O O . HIS A 1 107 ? 1.011 4.776 6.070 1.00 30.75 107 HIS A O 1
ATOM 793 N N . ILE A 1 108 ? 2.110 3.803 4.394 1.00 32.84 108 ILE A N 1
ATOM 794 C CA . ILE A 1 108 ? 2.954 2.978 5.290 1.00 32.84 108 ILE A CA 1
ATOM 795 C C . ILE A 1 108 ? 4.254 3.766 5.473 1.00 32.84 108 ILE A C 1
ATOM 797 O O . ILE A 1 108 ? 5.310 3.429 4.955 1.00 32.84 108 ILE A O 1
ATOM 801 N N . SER A 1 109 ? 4.150 4.876 6.201 1.00 27.56 109 SER A N 1
ATOM 802 C CA . SER A 1 109 ? 5.292 5.553 6.803 1.00 27.56 109 SER A CA 1
ATOM 803 C C . SER A 1 109 ? 5.543 4.900 8.158 1.00 27.56 109 SER A C 1
ATOM 805 O O . SER A 1 109 ? 5.428 5.527 9.207 1.00 27.56 109 SER A O 1
ATOM 807 N N . LEU A 1 110 ? 5.875 3.607 8.147 1.00 27.36 110 LEU A N 1
ATOM 808 C CA . LEU A 1 110 ? 6.867 3.149 9.111 1.00 27.36 110 LEU A CA 1
ATOM 809 C C . LEU A 1 110 ? 8.163 3.839 8.694 1.00 27.36 110 LEU A C 1
ATOM 811 O O . LEU A 1 110 ? 8.412 4.026 7.509 1.00 27.36 110 LEU A O 1
ATOM 815 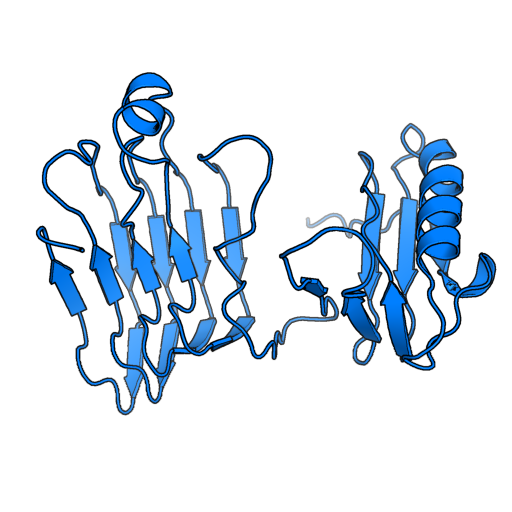N N . ASN A 1 111 ? 8.950 4.291 9.654 1.00 32.16 111 ASN A N 1
ATOM 816 C CA . ASN A 1 111 ? 10.139 5.109 9.442 1.00 32.16 111 ASN A CA 1
ATOM 817 C C . ASN A 1 111 ? 11.301 4.297 8.804 1.00 32.16 111 ASN A C 1
ATOM 819 O O . ASN A 1 111 ? 12.391 4.203 9.360 1.00 32.16 111 ASN A O 1
ATOM 823 N N . SER A 1 112 ? 11.051 3.633 7.673 1.00 27.98 112 SER A N 1
ATOM 824 C CA . SER A 1 112 ? 11.972 2.885 6.817 1.00 27.98 112 SER A CA 1
ATOM 825 C C . SER A 1 112 ? 11.271 2.659 5.475 1.00 27.98 112 SER A C 1
ATOM 827 O O . SER A 1 112 ? 10.248 1.983 5.414 1.00 27.98 112 SER A O 1
ATOM 829 N N . TYR A 1 113 ? 11.806 3.248 4.404 1.00 42.88 113 TYR A N 1
ATOM 830 C CA . TYR A 1 113 ? 11.279 3.242 3.028 1.00 42.88 113 TYR A CA 1
ATOM 831 C C . TYR A 1 113 ? 11.314 1.865 2.339 1.00 42.88 113 TYR A C 1
ATOM 833 O O . TYR A 1 113 ? 11.444 1.785 1.122 1.00 42.88 113 TYR A O 1
ATOM 841 N N . SER A 1 114 ? 11.199 0.784 3.104 1.00 45.03 114 SER A N 1
ATOM 842 C CA . SER A 1 114 ? 11.392 -0.589 2.661 1.00 45.03 114 SER A CA 1
ATOM 843 C C . SER A 1 114 ? 10.629 -1.500 3.610 1.00 45.03 114 SER A C 1
ATOM 845 O O . SER A 1 114 ? 10.950 -1.581 4.795 1.00 45.03 114 SER A O 1
ATOM 847 N N . SER A 1 115 ? 9.585 -2.154 3.110 1.00 52.56 115 SER A N 1
ATOM 848 C CA . SER A 1 115 ? 8.775 -3.070 3.917 1.00 52.56 115 SER A CA 1
ATOM 849 C C . SER A 1 115 ? 9.033 -4.504 3.491 1.00 52.56 115 SER A C 1
ATOM 851 O O . SER A 1 115 ? 9.095 -4.799 2.299 1.00 52.56 115 SER A O 1
ATOM 853 N N . SER A 1 116 ? 9.177 -5.392 4.473 1.00 50.97 116 SER A N 1
ATOM 854 C CA . SER A 1 116 ? 9.251 -6.829 4.230 1.00 50.97 116 SER A CA 1
ATOM 855 C C . SER A 1 116 ? 8.210 -7.583 5.044 1.00 50.97 116 SER A C 1
ATOM 857 O O . SER A 1 116 ? 7.946 -7.210 6.186 1.00 50.97 116 SER A O 1
ATOM 859 N N . ASN A 1 117 ? 7.657 -8.659 4.476 1.00 56.59 117 ASN A N 1
ATOM 860 C CA . ASN A 1 117 ? 6.593 -9.478 5.075 1.00 56.59 117 ASN A CA 1
ATOM 861 C C . ASN A 1 117 ? 5.254 -8.729 5.197 1.00 56.59 117 ASN A C 1
ATOM 863 O O . ASN A 1 117 ? 4.687 -8.608 6.284 1.00 56.59 117 ASN A O 1
ATOM 867 N N . VAL A 1 118 ? 4.750 -8.217 4.073 1.00 56.53 118 VAL A N 1
ATOM 868 C CA . VAL A 1 118 ? 3.464 -7.504 4.011 1.00 56.53 118 VAL A CA 1
ATOM 869 C C . VAL A 1 118 ? 2.402 -8.396 3.365 1.00 56.53 118 VAL A C 1
ATOM 871 O O . VAL A 1 118 ? 2.644 -9.004 2.324 1.00 56.53 118 VAL A O 1
ATOM 874 N N . CYS A 1 119 ? 1.212 -8.449 3.966 1.00 62.19 119 CYS A N 1
ATOM 875 C CA . CYS A 1 119 ? 0.024 -9.066 3.379 1.00 62.19 119 CYS A CA 1
ATOM 876 C C . CYS A 1 119 ? -1.083 -8.015 3.263 1.00 62.19 119 CYS A C 1
ATOM 878 O O . CYS A 1 119 ? -1.425 -7.373 4.257 1.00 62.19 119 CYS A O 1
ATOM 880 N N . ILE A 1 120 ? -1.623 -7.843 2.058 1.00 67.75 120 ILE A N 1
ATOM 881 C CA . ILE A 1 120 ? -2.804 -7.022 1.783 1.00 67.75 120 ILE A CA 1
ATOM 882 C C . ILE A 1 120 ? -3.851 -7.955 1.191 1.00 67.75 120 ILE A C 1
ATOM 884 O O . ILE A 1 120 ? -3.640 -8.503 0.108 1.00 67.75 120 ILE A O 1
ATOM 888 N N . GLU A 1 121 ? -4.966 -8.152 1.887 1.00 62.19 121 GLU A N 1
ATOM 889 C CA . GLU A 1 121 ? -6.001 -9.066 1.417 1.00 62.19 121 GLU A CA 1
ATOM 890 C C . GLU A 1 121 ? -7.424 -8.590 1.689 1.00 62.19 121 GLU A C 1
ATOM 892 O O . GLU A 1 121 ? -7.667 -7.804 2.606 1.00 62.19 121 GLU A O 1
ATOM 897 N N . ASP A 1 122 ? -8.351 -9.058 0.850 1.00 63.84 122 ASP A N 1
ATOM 898 C CA . ASP A 1 122 ? -9.798 -8.904 1.024 1.00 63.84 122 ASP A CA 1
ATOM 899 C C . ASP A 1 122 ? -10.261 -7.436 1.116 1.00 63.84 122 ASP A C 1
ATOM 901 O O . ASP A 1 122 ? -11.108 -7.049 1.920 1.00 63.84 122 ASP A O 1
ATOM 905 N N . CYS A 1 123 ? -9.692 -6.568 0.282 1.00 55.19 123 CYS A N 1
ATOM 906 C CA . CYS A 1 123 ? -10.022 -5.144 0.289 1.00 55.19 123 CYS A CA 1
ATOM 907 C C . CYS A 1 123 ? -10.837 -4.745 -0.943 1.00 55.19 123 CYS A C 1
ATOM 909 O O . CYS A 1 123 ? -10.501 -5.105 -2.072 1.00 55.19 123 CYS A O 1
ATOM 911 N N . TYR A 1 124 ? -11.860 -3.915 -0.725 1.00 70.44 124 TYR A N 1
ATOM 912 C CA . TYR A 1 124 ? -12.348 -3.011 -1.762 1.00 70.44 124 TYR A CA 1
ATOM 913 C C . TYR A 1 124 ? -11.530 -1.714 -1.703 1.00 70.44 124 TYR A C 1
ATOM 915 O O . TYR A 1 124 ? -11.141 -1.289 -0.617 1.00 70.44 124 TYR A O 1
ATOM 923 N N . ILE A 1 125 ? -11.187 -1.104 -2.836 1.00 68.88 125 ILE A N 1
ATOM 924 C CA . ILE A 1 125 ? -10.396 0.135 -2.858 1.00 68.88 125 ILE A CA 1
ATOM 925 C C . ILE A 1 125 ? -10.855 1.019 -4.024 1.00 68.88 125 ILE A C 1
ATOM 927 O O . ILE A 1 125 ? -10.969 0.561 -5.153 1.00 68.88 125 ILE A O 1
ATOM 931 N N . SER A 1 126 ? -11.104 2.308 -3.775 1.00 72.62 126 SER A N 1
ATOM 932 C CA . SER A 1 126 ? -11.517 3.256 -4.820 1.00 72.62 126 SER A CA 1
ATOM 933 C C . SER A 1 126 ? -10.774 4.578 -4.682 1.00 72.62 126 SER A C 1
ATOM 935 O O . SER A 1 126 ? -11.070 5.385 -3.801 1.00 72.62 126 SER A O 1
ATOM 937 N N . THR A 1 127 ? -9.867 4.855 -5.607 1.00 66.19 127 THR A N 1
ATOM 938 C CA . THR A 1 127 ? -8.965 6.009 -5.551 1.00 66.19 127 THR A CA 1
ATOM 939 C C . THR A 1 127 ? -8.930 6.778 -6.875 1.00 66.19 127 THR A C 1
ATOM 941 O O . THR A 1 127 ? -9.319 6.282 -7.933 1.00 66.19 127 THR A O 1
ATOM 944 N N . GLY A 1 128 ? -8.507 8.042 -6.797 1.00 62.34 128 GLY A N 1
ATOM 945 C CA . GLY A 1 128 ? -8.148 8.822 -7.981 1.00 62.34 128 GLY A CA 1
ATOM 946 C C . GLY A 1 128 ? -6.769 8.440 -8.523 1.00 62.34 128 GLY A C 1
ATOM 947 O O . GLY A 1 128 ? -6.588 8.390 -9.735 1.00 62.34 128 GLY A O 1
ATOM 948 N N . ASP A 1 129 ? -5.824 8.135 -7.639 1.00 75.25 129 ASP A N 1
ATOM 949 C CA . ASP A 1 129 ? -4.458 7.738 -7.995 1.00 75.25 129 ASP A CA 1
ATOM 950 C C . ASP A 1 129 ? -4.341 6.206 -8.080 1.00 75.25 129 ASP A C 1
ATOM 952 O O . ASP A 1 129 ? -5.342 5.512 -8.264 1.00 75.25 129 ASP A O 1
ATOM 956 N N . ASP A 1 130 ? -3.136 5.665 -7.971 1.00 76.50 130 ASP A N 1
ATOM 957 C CA . ASP A 1 130 ? -2.891 4.236 -7.927 1.00 76.50 130 ASP A CA 1
ATOM 958 C C . ASP A 1 130 ? -3.506 3.584 -6.668 1.00 76.50 130 ASP A C 1
ATOM 960 O O . ASP A 1 130 ? -3.518 4.154 -5.574 1.00 76.50 130 ASP A O 1
ATOM 964 N N . LEU A 1 131 ? -4.020 2.365 -6.823 1.00 78.62 131 LEU A N 1
ATOM 965 C CA . LEU A 1 131 ? -4.770 1.626 -5.807 1.00 78.62 131 LEU A CA 1
ATOM 966 C C . LEU A 1 131 ? -3.841 0.911 -4.814 1.00 78.62 131 LEU A C 1
ATOM 968 O O . LEU A 1 131 ? -4.005 1.086 -3.608 1.00 78.62 131 LEU A O 1
ATOM 972 N N . ILE A 1 132 ? -2.826 0.187 -5.292 1.00 80.75 132 ILE A N 1
ATOM 973 C CA . ILE A 1 132 ? -1.702 -0.333 -4.491 1.00 80.75 132 ILE A CA 1
ATOM 974 C C . ILE A 1 132 ? -0.403 0.028 -5.208 1.00 80.75 132 ILE A C 1
ATOM 976 O O . ILE A 1 132 ? -0.272 -0.256 -6.393 1.00 80.75 132 ILE A O 1
ATOM 980 N N . VAL A 1 133 ? 0.573 0.616 -4.508 1.00 82.25 133 VAL A N 1
ATOM 981 C CA . VAL A 1 133 ? 1.868 1.025 -5.088 1.00 82.25 133 VAL A CA 1
ATOM 982 C C . VAL A 1 133 ? 3.041 0.531 -4.266 1.00 82.25 133 VAL A C 1
ATOM 984 O O . VAL A 1 133 ? 3.275 1.035 -3.184 1.00 82.25 133 VAL A O 1
ATOM 987 N N . ILE A 1 134 ? 3.860 -0.378 -4.771 1.00 79.94 134 ILE A N 1
ATOM 988 C CA . ILE A 1 134 ? 5.050 -0.818 -4.034 1.00 79.94 134 ILE A CA 1
ATOM 989 C C . ILE A 1 134 ? 6.216 0.123 -4.354 1.00 79.94 134 ILE A C 1
ATOM 991 O O . ILE A 1 134 ? 6.519 0.374 -5.522 1.00 79.94 134 ILE A O 1
ATOM 995 N N . LYS A 1 135 ? 6.861 0.652 -3.309 1.00 81.44 135 LYS A N 1
ATOM 996 C CA . LYS A 1 135 ? 7.996 1.591 -3.372 1.00 81.44 135 LYS A CA 1
ATOM 997 C C . LYS A 1 135 ? 9.137 1.103 -2.474 1.00 81.44 135 LYS A C 1
ATOM 999 O O . LYS A 1 135 ? 8.908 0.296 -1.576 1.00 81.44 135 LYS A O 1
ATOM 1004 N N . SER A 1 136 ? 10.353 1.582 -2.713 1.00 73.19 136 SER A N 1
ATOM 1005 C CA . SER A 1 136 ? 11.575 1.210 -1.990 1.00 73.19 136 SER A CA 1
ATOM 1006 C C . SER A 1 136 ? 12.604 2.358 -1.923 1.00 73.19 136 SER A C 1
ATOM 1008 O O . SER A 1 136 ? 13.806 2.140 -2.072 1.00 73.19 136 SER A O 1
ATOM 1010 N N . GLY A 1 137 ? 12.146 3.604 -1.785 1.00 68.56 137 GLY A N 1
ATOM 1011 C CA . GLY A 1 137 ? 13.010 4.787 -1.673 1.00 68.56 137 GLY A CA 1
ATOM 1012 C C . GLY A 1 137 ? 13.370 5.461 -3.004 1.00 68.56 137 GLY A C 1
ATOM 1013 O O . GLY A 1 137 ? 13.130 4.926 -4.086 1.00 68.56 137 GLY A O 1
ATOM 1014 N N . TRP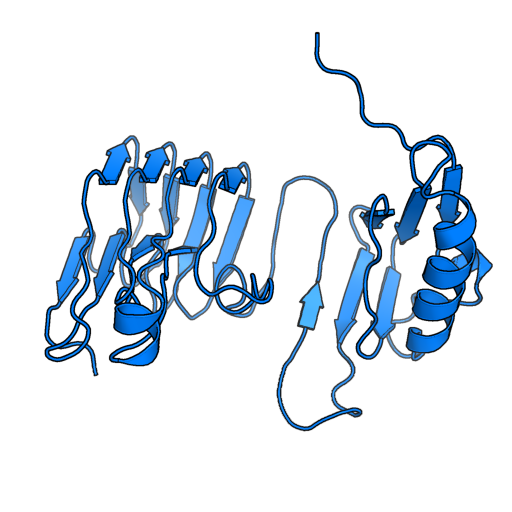 A 1 138 ? 13.928 6.669 -2.904 1.00 74.19 138 TRP A N 1
ATOM 1015 C CA . TRP A 1 138 ? 14.098 7.609 -4.016 1.00 74.19 138 TRP A CA 1
ATOM 1016 C C . TRP A 1 138 ? 15.568 7.977 -4.234 1.00 74.19 138 TRP A C 1
ATOM 1018 O O . TRP A 1 138 ? 16.252 8.366 -3.287 1.00 74.19 138 TRP A O 1
ATOM 1028 N N . ASP A 1 139 ? 16.024 7.835 -5.474 1.00 80.12 139 ASP A N 1
ATOM 1029 C CA . ASP A 1 139 ? 17.332 8.230 -6.003 1.00 80.12 139 ASP A CA 1
ATOM 1030 C C . ASP A 1 139 ? 18.499 7.901 -5.061 1.00 80.12 139 ASP A C 1
ATOM 1032 O O . ASP A 1 139 ? 18.575 6.781 -4.543 1.00 80.12 139 ASP A O 1
ATOM 1036 N N . GLU A 1 140 ? 19.424 8.836 -4.827 1.00 73.69 140 GLU A N 1
ATOM 1037 C CA . GLU A 1 140 ? 20.634 8.594 -4.039 1.00 73.69 140 GLU A CA 1
ATOM 1038 C C . GLU A 1 140 ? 20.320 8.131 -2.610 1.00 73.69 140 GLU A C 1
ATOM 1040 O O . GLU A 1 140 ? 21.053 7.308 -2.052 1.00 73.69 140 GLU A O 1
ATOM 1045 N N . TYR A 1 141 ? 19.214 8.593 -2.017 1.00 68.81 141 TYR A N 1
ATOM 1046 C CA . TYR A 1 141 ? 18.781 8.138 -0.694 1.00 68.81 141 TYR A CA 1
ATOM 1047 C C . TYR A 1 141 ? 18.357 6.669 -0.716 1.00 68.81 141 TYR A C 1
ATOM 1049 O O . TYR A 1 141 ? 18.786 5.890 0.132 1.00 68.81 141 TYR A O 1
ATOM 1057 N N . GLY A 1 142 ? 17.547 6.264 -1.695 1.00 68.88 142 GLY A N 1
ATOM 1058 C CA . GLY A 1 142 ? 17.120 4.871 -1.826 1.00 68.88 142 GLY A CA 1
ATOM 1059 C C . GLY A 1 142 ? 18.272 3.943 -2.216 1.00 68.88 142 GLY A C 1
ATOM 1060 O O . GLY A 1 142 ? 18.390 2.851 -1.662 1.00 68.88 142 GLY A O 1
ATOM 1061 N N . ILE A 1 143 ? 19.163 4.400 -3.100 1.00 71.88 143 ILE A N 1
ATOM 1062 C CA . ILE A 1 143 ? 20.370 3.662 -3.496 1.00 71.88 143 ILE A CA 1
ATOM 1063 C C . ILE A 1 143 ? 21.303 3.462 -2.297 1.00 71.88 143 ILE A C 1
ATOM 1065 O O . ILE A 1 143 ? 21.789 2.356 -2.088 1.00 71.88 143 ILE A O 1
ATOM 1069 N N . SER A 1 144 ? 21.554 4.507 -1.503 1.00 75.12 144 SER A N 1
ATOM 1070 C CA . SER A 1 144 ? 22.453 4.416 -0.343 1.00 75.12 144 SER A CA 1
ATOM 1071 C C . SER A 1 144 ? 21.866 3.593 0.802 1.00 75.12 144 SER A C 1
ATOM 1073 O O . SER A 1 144 ? 22.610 2.885 1.479 1.00 75.12 144 SER A O 1
ATOM 1075 N N . TYR A 1 145 ? 20.545 3.644 1.001 1.00 74.94 145 TYR A N 1
ATOM 1076 C CA . TYR A 1 145 ? 19.863 2.798 1.979 1.00 74.94 145 TYR A CA 1
ATOM 1077 C C . TYR A 1 145 ? 19.849 1.321 1.555 1.00 74.94 145 TYR A C 1
ATOM 1079 O O . TYR A 1 145 ? 19.906 0.443 2.414 1.00 74.94 145 TYR A O 1
ATOM 1087 N N . ALA A 1 146 ? 19.816 1.053 0.241 1.00 77.69 146 ALA A N 1
ATOM 1088 C CA . ALA A 1 146 ? 19.981 -0.267 -0.378 1.00 77.69 146 ALA A CA 1
ATOM 1089 C C . ALA A 1 146 ? 19.082 -1.368 0.216 1.00 77.69 146 ALA A C 1
ATOM 1091 O O . ALA A 1 146 ? 19.459 -2.541 0.260 1.00 77.69 146 ALA A O 1
ATOM 1092 N N . HIS A 1 147 ? 17.896 -0.988 0.693 1.00 73.69 147 HIS A N 1
ATOM 1093 C CA . HIS A 1 147 ? 16.978 -1.898 1.360 1.00 73.69 147 HIS A CA 1
ATOM 1094 C C . HIS A 1 147 ? 15.744 -2.106 0.475 1.00 73.69 147 HIS A C 1
ATOM 1096 O O . HIS A 1 147 ? 14.984 -1.155 0.258 1.00 73.69 147 HIS A O 1
ATOM 1102 N N . PRO A 1 148 ? 15.530 -3.312 -0.070 1.00 78.06 148 PRO A N 1
ATOM 1103 C CA . PRO A 1 148 ? 14.414 -3.542 -0.966 1.00 78.06 148 PRO A CA 1
ATOM 1104 C C . PRO A 1 148 ? 13.093 -3.686 -0.208 1.00 78.06 148 PRO A C 1
ATOM 1106 O O . PRO A 1 148 ? 13.053 -4.148 0.934 1.00 78.06 148 PRO A O 1
ATOM 1109 N N . SER A 1 149 ? 11.993 -3.346 -0.878 1.00 76.25 149 SER A N 1
ATOM 1110 C CA . SER A 1 149 ? 10.668 -3.825 -0.473 1.00 76.25 149 SER A CA 1
ATOM 1111 C C . SER A 1 149 ? 10.487 -5.239 -1.014 1.00 76.25 149 SER A C 1
ATOM 1113 O O . SER A 1 149 ? 10.571 -5.444 -2.228 1.00 76.25 149 SER A O 1
ATOM 1115 N N . SER A 1 150 ? 10.298 -6.215 -0.121 1.00 78.56 150 SER A N 1
ATOM 1116 C CA . SER A 1 150 ? 10.326 -7.631 -0.503 1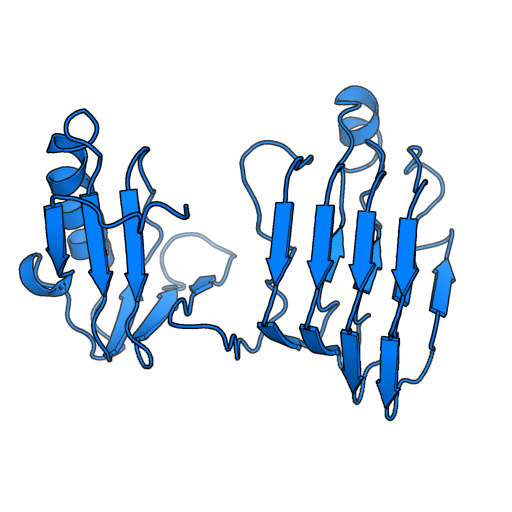.00 78.56 150 SER A CA 1
ATOM 1117 C C . SER A 1 150 ? 9.397 -8.538 0.294 1.00 78.56 150 SER A C 1
ATOM 1119 O O . SER A 1 150 ? 8.953 -8.182 1.377 1.00 78.56 150 SER A O 1
ATOM 1121 N N . ASN A 1 151 ? 9.083 -9.722 -0.231 1.00 73.44 151 ASN A N 1
ATOM 1122 C CA . ASN A 1 151 ? 8.149 -10.666 0.392 1.00 73.44 151 ASN A CA 1
ATOM 1123 C C . ASN A 1 151 ? 6.788 -10.010 0.694 1.00 73.44 151 ASN A C 1
ATOM 1125 O O . ASN A 1 151 ? 6.378 -9.849 1.850 1.00 73.44 151 ASN A O 1
ATOM 1129 N N . ILE A 1 152 ? 6.129 -9.561 -0.372 1.00 73.88 152 ILE A N 1
ATOM 1130 C CA . ILE A 1 152 ? 4.838 -8.872 -0.315 1.00 73.88 152 ILE A CA 1
ATOM 1131 C C . ILE A 1 152 ? 3.806 -9.739 -1.030 1.00 73.88 152 ILE A C 1
ATOM 1133 O O . ILE A 1 152 ? 4.030 -10.150 -2.165 1.00 73.88 152 ILE A O 1
ATOM 1137 N N . SER A 1 153 ? 2.668 -9.988 -0.385 1.00 72.75 153 SER A N 1
ATOM 1138 C CA . SER A 1 153 ? 1.525 -10.649 -1.016 1.00 72.75 153 SER A CA 1
ATOM 1139 C C . SER A 1 153 ? 0.310 -9.730 -1.042 1.00 72.75 153 SER A C 1
ATOM 1141 O O . SER A 1 153 ? -0.033 -9.105 -0.035 1.00 72.75 153 SER A O 1
ATOM 1143 N N . VAL A 1 154 ? -0.326 -9.645 -2.205 1.00 79.38 154 VAL A N 1
ATOM 1144 C CA . VAL A 1 154 ? -1.546 -8.877 -2.448 1.00 79.38 154 VAL A CA 1
ATOM 1145 C C . VAL A 1 154 ? -2.574 -9.823 -3.044 1.00 79.38 154 VAL A C 1
ATOM 1147 O O . VAL A 1 154 ? -2.317 -10.404 -4.096 1.00 79.38 154 VAL A O 1
ATOM 1150 N N . ARG A 1 155 ? -3.727 -9.997 -2.395 1.00 80.12 155 ARG A N 1
ATOM 1151 C CA . ARG A 1 155 ? -4.725 -10.961 -2.872 1.00 80.12 155 ARG A CA 1
ATOM 1152 C C . ARG A 1 155 ? -6.169 -10.560 -2.635 1.00 80.12 155 ARG A C 1
ATOM 1154 O O . ARG A 1 155 ? -6.466 -9.872 -1.665 1.00 80.12 155 ARG A O 1
ATOM 1161 N N . ARG A 1 156 ? -7.083 -11.039 -3.480 1.00 83.44 156 ARG A N 1
ATOM 1162 C CA . ARG A 1 156 ? -8.540 -10.847 -3.318 1.00 83.44 156 ARG A CA 1
ATOM 1163 C C . ARG A 1 156 ? -8.903 -9.368 -3.171 1.00 83.44 156 ARG A C 1
ATOM 1165 O O . ARG A 1 156 ? -9.548 -8.951 -2.212 1.00 83.44 156 ARG A O 1
ATOM 1172 N N . ILE A 1 157 ? -8.436 -8.566 -4.123 1.00 79.44 157 ILE A N 1
ATOM 1173 C CA . ILE A 1 157 ? -8.654 -7.117 -4.138 1.00 79.44 157 ILE A CA 1
ATOM 1174 C C . ILE A 1 157 ? -9.655 -6.763 -5.226 1.00 79.44 157 ILE A C 1
ATOM 1176 O O . ILE A 1 157 ? -9.547 -7.230 -6.358 1.00 79.44 157 ILE A O 1
ATOM 1180 N N . VAL A 1 158 ? -10.603 -5.889 -4.904 1.00 78.81 158 VAL A N 1
ATOM 1181 C CA . VAL A 1 158 ? -11.577 -5.352 -5.858 1.00 78.81 158 VAL A CA 1
ATOM 1182 C C . VAL A 1 158 ? -11.474 -3.831 -5.863 1.00 78.81 158 VAL A C 1
ATOM 1184 O O . VAL A 1 158 ? -11.471 -3.221 -4.798 1.00 78.81 158 VAL A O 1
ATOM 1187 N N . GLY A 1 159 ? -11.404 -3.169 -7.018 1.00 78.75 159 GLY A N 1
ATOM 1188 C CA . GLY A 1 159 ? -11.364 -1.708 -6.974 1.00 78.75 159 GLY A CA 1
ATOM 1189 C C . GLY A 1 159 ? -11.155 -0.934 -8.265 1.00 78.75 159 GLY A C 1
ATOM 1190 O O . GLY A 1 159 ? -10.998 -1.496 -9.344 1.00 78.75 159 GLY A O 1
ATOM 1191 N N . GLU A 1 160 ? -11.143 0.389 -8.119 1.00 81.75 160 GLU A N 1
ATOM 1192 C CA . GLU A 1 160 ? -11.042 1.376 -9.199 1.00 81.75 160 GLU A CA 1
ATOM 1193 C C . GLU A 1 160 ? -9.923 2.388 -8.909 1.00 81.75 160 GLU A C 1
ATOM 1195 O O . GLU A 1 160 ? -9.810 2.919 -7.799 1.00 81.75 160 GLU A O 1
ATOM 1200 N N . ALA A 1 161 ? -9.123 2.681 -9.937 1.00 75.19 161 ALA A N 1
ATOM 1201 C CA . ALA A 1 161 ? -8.057 3.680 -9.951 1.00 75.19 161 ALA A CA 1
ATOM 1202 C C . ALA A 1 161 ? -8.287 4.653 -11.118 1.00 75.19 161 ALA A C 1
ATOM 1204 O O . ALA A 1 161 ? -7.713 4.504 -12.201 1.00 75.19 161 ALA A O 1
ATOM 1205 N N . LYS A 1 162 ? -9.164 5.646 -10.912 1.00 75.94 162 LYS A N 1
ATOM 1206 C CA . LYS A 1 162 ? -9.761 6.464 -11.991 1.00 75.94 162 LYS A CA 1
ATOM 1207 C C . LYS A 1 162 ? -8.741 7.105 -12.928 1.00 75.94 162 LYS A C 1
ATOM 1209 O O . LYS A 1 162 ? -8.929 7.106 -14.140 1.00 75.94 162 LYS A O 1
ATOM 1214 N N . SER A 1 163 ? -7.664 7.652 -12.369 1.00 79.38 163 SER A N 1
ATOM 1215 C CA . SER A 1 163 ? -6.552 8.242 -13.127 1.00 79.38 163 SER A CA 1
ATOM 1216 C C . SER A 1 163 ? -5.207 7.553 -12.879 1.00 79.38 163 SER A C 1
ATOM 1218 O O . SER A 1 163 ? -4.192 7.994 -13.414 1.00 79.38 163 SER A O 1
ATOM 1220 N N . GLY A 1 164 ? -5.195 6.457 -12.115 1.00 79.88 164 GLY A N 1
ATOM 1221 C CA . GLY A 1 164 ? -3.994 5.717 -11.734 1.00 79.88 164 GLY A CA 1
ATOM 1222 C C . GLY A 1 164 ? -4.002 4.261 -12.196 1.00 79.88 164 GLY A C 1
ATOM 1223 O O . GLY A 1 164 ? -4.709 3.869 -13.125 1.00 79.88 164 GLY A O 1
ATOM 1224 N N . ALA A 1 165 ? -3.172 3.454 -11.552 1.00 85.75 165 ALA A N 1
ATOM 1225 C CA . ALA A 1 165 ? -3.042 2.024 -11.757 1.00 85.75 165 ALA A CA 1
ATOM 1226 C C . ALA A 1 165 ? -3.704 1.225 -10.642 1.00 85.75 165 ALA A C 1
ATOM 1228 O O . ALA A 1 165 ? -3.618 1.589 -9.476 1.00 85.75 165 ALA A O 1
ATOM 1229 N N . GLY A 1 166 ? -4.296 0.082 -10.974 1.00 84.06 166 GLY A N 1
ATOM 1230 C CA . GLY A 1 166 ? -4.740 -0.861 -9.955 1.00 84.06 166 GLY A CA 1
ATOM 1231 C C . GLY A 1 166 ? -3.586 -1.358 -9.081 1.00 84.06 166 GLY A C 1
ATOM 1232 O O . GLY A 1 166 ? -3.619 -1.227 -7.864 1.00 84.06 166 GLY A O 1
ATOM 1233 N N . ILE A 1 167 ? -2.525 -1.873 -9.697 1.00 88.44 167 ILE A N 1
ATOM 1234 C CA . ILE A 1 167 ? -1.296 -2.252 -8.991 1.00 88.44 167 ILE A CA 1
ATOM 1235 C C . ILE A 1 167 ? -0.120 -1.554 -9.658 1.00 88.44 167 ILE A C 1
ATOM 1237 O O . ILE A 1 167 ? 0.080 -1.692 -10.864 1.00 88.44 167 ILE A O 1
ATOM 1241 N N . ALA A 1 168 ? 0.682 -0.833 -8.888 1.00 88.56 168 ALA A N 1
ATOM 1242 C CA . ALA A 1 168 ? 1.862 -0.147 -9.369 1.00 88.56 168 ALA A CA 1
ATOM 1243 C C . ALA A 1 168 ? 3.137 -0.545 -8.624 1.00 88.56 168 ALA A C 1
ATOM 1245 O O . ALA A 1 168 ? 3.132 -0.901 -7.449 1.00 88.56 168 ALA A O 1
ATOM 1246 N N . PHE A 1 169 ? 4.255 -0.411 -9.326 1.00 86.62 169 PHE A N 1
ATOM 1247 C CA . PHE A 1 169 ? 5.605 -0.552 -8.803 1.00 86.62 169 PHE A CA 1
ATOM 1248 C C . PHE A 1 169 ? 6.372 0.728 -9.152 1.00 86.62 169 PHE A C 1
ATOM 1250 O O . PHE A 1 169 ? 6.473 1.084 -10.330 1.00 86.62 169 PHE A O 1
ATOM 1257 N N . GLY A 1 170 ? 6.877 1.440 -8.144 1.00 80.81 170 GLY A N 1
ATOM 1258 C CA . GLY A 1 170 ? 7.588 2.713 -8.295 1.00 80.81 170 GLY A CA 1
ATOM 1259 C C . GLY A 1 170 ? 6.705 3.978 -8.199 1.00 80.81 170 GLY A C 1
ATOM 1260 O O . GLY A 1 170 ? 5.566 3.954 -7.740 1.00 80.81 170 GLY A O 1
ATOM 1261 N N . SER A 1 171 ? 7.183 5.157 -8.597 1.00 84.25 171 SER A N 1
ATOM 1262 C CA . SER A 1 171 ? 8.462 5.400 -9.280 1.00 84.25 171 SER A CA 1
ATOM 1263 C C . SER A 1 171 ? 9.687 5.322 -8.367 1.00 84.25 171 SER A C 1
ATOM 1265 O O . SER A 1 171 ? 10.796 5.120 -8.841 1.00 84.25 171 SER A O 1
ATOM 1267 N N . GLU A 1 172 ? 9.486 5.462 -7.062 1.00 84.50 172 GLU A N 1
ATOM 1268 C CA . GLU A 1 172 ? 10.487 5.459 -6.003 1.00 84.50 172 GLU A CA 1
ATOM 1269 C C . GLU A 1 172 ? 10.884 4.010 -5.707 1.00 84.50 172 GLU A C 1
ATOM 1271 O O . GLU A 1 172 ? 10.430 3.421 -4.732 1.00 84.50 172 GLU A O 1
ATOM 1276 N N . MET A 1 173 ? 11.661 3.401 -6.604 1.00 85.75 173 MET A N 1
ATOM 1277 C CA . MET A 1 173 ? 12.062 1.986 -6.553 1.00 85.75 173 MET A CA 1
ATOM 1278 C C . MET A 1 173 ? 13.580 1.786 -6.383 1.00 85.75 173 MET A C 1
ATOM 1280 O O . MET A 1 173 ? 14.127 0.724 -6.680 1.00 85.75 173 MET A O 1
ATOM 1284 N N . SER A 1 174 ? 14.270 2.805 -5.872 1.00 82.75 174 SER A N 1
ATOM 1285 C CA . SER A 1 174 ? 15.733 2.917 -5.879 1.00 82.75 174 SER A CA 1
ATOM 1286 C C . SER A 1 174 ? 16.456 1.892 -5.000 1.00 82.75 174 SER A C 1
ATOM 1288 O O . SER A 1 174 ? 17.521 1.410 -5.375 1.00 82.75 174 SER A O 1
ATOM 1290 N N . GLY A 1 175 ? 15.861 1.496 -3.872 1.00 77.69 175 GLY A N 1
ATOM 1291 C CA . GLY A 1 175 ? 16.343 0.396 -3.024 1.00 77.69 175 GLY A CA 1
ATOM 1292 C C . GLY A 1 175 ? 16.036 -1.012 -3.557 1.00 77.69 175 GLY A C 1
ATOM 1293 O O . GLY A 1 175 ? 16.546 -1.990 -3.017 1.00 77.69 175 GLY A O 1
ATOM 1294 N N . GLY A 1 176 ? 15.239 -1.126 -4.624 1.00 83.75 176 GLY A N 1
ATOM 1295 C CA . GLY A 1 176 ? 14.799 -2.386 -5.217 1.00 83.75 176 GLY A CA 1
ATOM 1296 C C . GLY A 1 176 ? 13.432 -2.882 -4.731 1.00 83.75 176 GLY A C 1
ATOM 1297 O O . GLY A 1 176 ? 13.047 -2.737 -3.573 1.00 83.75 176 GLY A O 1
ATOM 1298 N N . ILE A 1 177 ? 12.698 -3.530 -5.628 1.00 82.38 177 ILE A N 1
ATOM 1299 C CA . ILE A 1 177 ? 11.455 -4.241 -5.331 1.00 82.38 177 ILE A CA 1
ATOM 1300 C C . ILE A 1 177 ? 11.622 -5.685 -5.793 1.00 82.38 177 ILE A C 1
ATOM 1302 O O . ILE A 1 177 ? 11.980 -5.933 -6.952 1.00 82.38 177 ILE A O 1
ATOM 1306 N N . SER A 1 178 ? 11.368 -6.647 -4.908 1.00 89.00 178 SER A N 1
ATOM 1307 C CA . SER A 1 178 ? 11.418 -8.058 -5.282 1.00 89.00 178 SER A CA 1
ATOM 1308 C C . SER A 1 178 ? 10.446 -8.950 -4.541 1.00 89.00 178 SER A C 1
ATOM 1310 O O . SER A 1 178 ? 9.947 -8.578 -3.494 1.00 89.00 178 SER A O 1
ATOM 1312 N N . ASP A 1 179 ? 10.212 -10.154 -5.059 1.00 90.12 179 ASP A N 1
ATOM 1313 C CA . ASP A 1 179 ? 9.445 -11.192 -4.355 1.00 90.12 179 ASP A CA 1
ATOM 1314 C C . ASP A 1 179 ? 8.040 -10.700 -3.989 1.00 90.12 179 ASP A C 1
ATOM 1316 O O . ASP A 1 179 ? 7.647 -10.664 -2.819 1.00 90.12 179 ASP A O 1
ATOM 1320 N N . VAL A 1 180 ? 7.313 -10.252 -5.016 1.00 85.31 180 VAL A N 1
ATOM 1321 C CA . VAL A 1 180 ? 5.933 -9.784 -4.882 1.00 85.31 180 VAL A CA 1
ATOM 1322 C C . VAL A 1 180 ? 5.003 -10.753 -5.592 1.00 85.31 180 VAL A C 1
ATOM 1324 O O . VAL A 1 180 ? 5.164 -11.001 -6.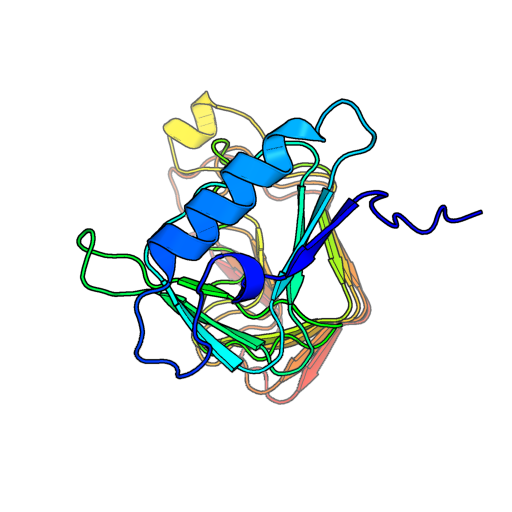788 1.00 85.31 180 VAL A O 1
ATOM 1327 N N . GLU A 1 181 ? 4.011 -11.234 -4.854 1.00 93.19 181 GLU A N 1
ATOM 1328 C CA . GLU A 1 181 ? 2.918 -12.062 -5.351 1.00 93.19 181 GLU A CA 1
ATOM 1329 C C . GLU A 1 181 ? 1.626 -11.241 -5.383 1.00 93.19 181 GLU A C 1
ATOM 1331 O O . GLU A 1 181 ? 1.234 -10.643 -4.377 1.00 93.19 181 GLU A O 1
ATOM 1336 N N . VAL A 1 182 ? 0.965 -11.209 -6.535 1.00 91.69 182 VAL A N 1
ATOM 1337 C CA . VAL A 1 182 ? -0.319 -10.535 -6.730 1.00 91.69 182 VAL A CA 1
ATOM 1338 C C . VAL A 1 182 ? -1.297 -11.528 -7.348 1.00 91.69 182 VAL A C 1
ATOM 1340 O O . VAL A 1 182 ? -1.115 -11.945 -8.487 1.00 91.69 182 VAL A O 1
ATOM 1343 N N . GLU A 1 183 ? -2.352 -11.888 -6.629 1.00 95.31 183 GLU A N 1
ATOM 1344 C CA . GLU A 1 183 ? -3.335 -12.876 -7.088 1.00 95.31 183 GLU A CA 1
ATOM 1345 C C . GLU A 1 183 ? -4.774 -12.401 -6.861 1.00 95.31 183 GLU A C 1
ATOM 1347 O O . GLU A 1 183 ? -5.041 -11.565 -6.005 1.00 95.31 183 GLU A O 1
ATOM 1352 N N . ASP A 1 184 ? -5.730 -12.930 -7.620 1.00 92.56 184 ASP A N 1
ATOM 1353 C CA . ASP A 1 184 ? -7.165 -12.689 -7.415 1.00 92.56 184 ASP A CA 1
ATOM 1354 C C . ASP A 1 184 ? -7.538 -11.191 -7.350 1.00 92.56 184 ASP A C 1
ATOM 1356 O O . ASP A 1 184 ? -8.087 -10.701 -6.359 1.00 92.56 184 ASP A O 1
ATOM 1360 N N . ILE A 1 185 ? -7.230 -10.437 -8.408 1.00 92.69 185 ILE A N 1
ATOM 1361 C CA . ILE A 1 185 ? -7.495 -8.990 -8.472 1.00 92.69 185 ILE A CA 1
ATOM 1362 C C . ILE A 1 185 ? -8.620 -8.700 -9.466 1.00 92.69 185 ILE A C 1
ATOM 1364 O O . ILE A 1 185 ? -8.570 -9.146 -10.607 1.00 92.69 185 ILE A O 1
ATOM 1368 N N . SER A 1 186 ? -9.604 -7.889 -9.081 1.00 92.31 186 SER A N 1
ATOM 1369 C CA . SER A 1 186 ? -10.661 -7.393 -9.967 1.00 92.31 186 SER A CA 1
ATOM 1370 C C . SER A 1 186 ? -10.642 -5.868 -10.032 1.00 92.31 186 SER A C 1
ATOM 1372 O O . SER A 1 186 ? -11.114 -5.189 -9.120 1.00 92.31 186 SER A O 1
ATOM 1374 N N . LEU A 1 187 ? -10.137 -5.320 -11.134 1.00 92.62 187 LEU A N 1
ATOM 1375 C CA . LEU A 1 187 ? -10.068 -3.879 -11.368 1.00 92.62 187 LEU A CA 1
ATOM 1376 C C . LEU A 1 187 ? -11.161 -3.432 -12.330 1.00 92.62 187 LEU A C 1
ATOM 1378 O O . LEU A 1 187 ? -11.395 -4.087 -13.348 1.00 92.62 187 LEU A O 1
ATOM 1382 N N . PHE A 1 188 ? -11.786 -2.292 -12.048 1.00 93.44 188 PHE A N 1
ATOM 1383 C CA . PHE A 1 188 ? -12.763 -1.693 -12.949 1.00 93.44 188 PHE A CA 1
ATOM 1384 C C . PHE A 1 188 ? -12.583 -0.182 -13.101 1.00 93.44 188 PHE A C 1
ATOM 1386 O O . PHE A 1 188 ? -12.159 0.479 -12.163 1.00 93.44 188 PHE A O 1
ATOM 1393 N N . ASN A 1 189 ? -12.926 0.358 -14.277 1.00 93.00 189 ASN A N 1
ATOM 1394 C CA . ASN A 1 189 ? -12.930 1.802 -14.574 1.00 93.00 189 ASN A CA 1
ATOM 1395 C C . ASN A 1 189 ? -11.587 2.521 -14.297 1.00 93.00 189 ASN A C 1
ATOM 1397 O O . ASN A 1 189 ? -11.560 3.685 -13.895 1.00 93.00 189 ASN A O 1
ATOM 1401 N N . SER A 1 190 ? -10.465 1.832 -14.510 1.00 89.38 190 SER A N 1
ATOM 1402 C CA . SER A 1 190 ? -9.128 2.347 -14.180 1.00 89.38 190 SER A CA 1
ATOM 1403 C C . SER A 1 190 ? -8.347 2.803 -15.409 1.00 89.38 190 SER A C 1
ATOM 1405 O O . SER A 1 190 ? -8.516 2.271 -16.510 1.00 89.38 190 SER A O 1
ATOM 1407 N N . LEU A 1 191 ? -7.410 3.738 -15.224 1.00 92.38 191 LEU A N 1
ATOM 1408 C CA . LEU A 1 191 ? -6.509 4.129 -16.310 1.00 92.38 191 LEU A CA 1
ATOM 1409 C C . LEU A 1 191 ? -5.511 3.006 -16.629 1.00 92.38 191 LEU A C 1
ATOM 1411 O O . LEU A 1 191 ? -5.358 2.636 -17.792 1.00 92.38 191 LEU A O 1
ATOM 1415 N N . TYR A 1 192 ? -4.869 2.441 -15.606 1.00 94.38 192 TYR A N 1
ATOM 1416 C CA . TYR A 1 192 ? -3.976 1.293 -15.739 1.00 94.38 192 TYR A CA 1
ATOM 1417 C C . TYR A 1 192 ? -4.459 0.102 -14.901 1.00 94.38 192 TYR A C 1
ATOM 1419 O O . TYR A 1 192 ? -4.980 0.267 -13.799 1.00 94.38 192 TYR A O 1
ATOM 1427 N N . GLY A 1 193 ? -4.247 -1.114 -15.399 1.00 92.38 193 GLY A N 1
ATOM 1428 C CA . GLY A 1 193 ? -4.388 -2.338 -14.613 1.00 92.38 193 GLY A CA 1
ATOM 1429 C C . GLY A 1 193 ? -3.164 -2.517 -13.723 1.00 92.38 193 GLY A C 1
ATOM 1430 O O . GLY A 1 193 ? -3.196 -2.224 -12.530 1.00 92.38 193 GLY A O 1
ATOM 1431 N N . ILE A 1 194 ? -2.058 -2.924 -14.343 1.00 94.56 194 ILE A N 1
ATOM 1432 C CA . ILE A 1 194 ? -0.735 -3.030 -13.723 1.00 94.56 194 ILE A CA 1
ATOM 1433 C C . ILE A 1 194 ? 0.186 -1.943 -14.288 1.00 94.56 194 ILE A C 1
ATOM 1435 O O . ILE A 1 194 ? 0.181 -1.689 -15.495 1.00 94.56 194 ILE A O 1
ATOM 1439 N N . ARG A 1 195 ? 1.011 -1.308 -13.450 1.00 94.56 195 ARG A N 1
ATOM 1440 C CA . ARG A 1 195 ? 1.938 -0.261 -13.890 1.00 94.56 195 ARG A CA 1
ATOM 1441 C C . ARG A 1 195 ? 3.323 -0.368 -13.261 1.00 94.56 195 ARG A C 1
ATOM 1443 O O . ARG A 1 195 ? 3.464 -0.387 -12.049 1.00 94.56 195 ARG A O 1
ATOM 1450 N N . ILE A 1 196 ? 4.371 -0.351 -14.075 1.00 93.19 196 ILE A N 1
ATOM 1451 C CA . ILE A 1 196 ? 5.755 -0.226 -13.600 1.00 93.19 196 ILE A CA 1
ATOM 1452 C C . ILE A 1 196 ? 6.281 1.141 -14.027 1.00 93.19 196 ILE A C 1
ATOM 1454 O O . ILE A 1 196 ? 6.217 1.507 -15.203 1.00 93.19 196 ILE A O 1
ATOM 1458 N N . LYS A 1 197 ? 6.769 1.909 -13.055 1.00 91.62 197 LYS A N 1
ATOM 1459 C CA . LYS A 1 197 ? 7.221 3.288 -13.229 1.00 91.62 197 LYS A CA 1
ATOM 1460 C C . LYS A 1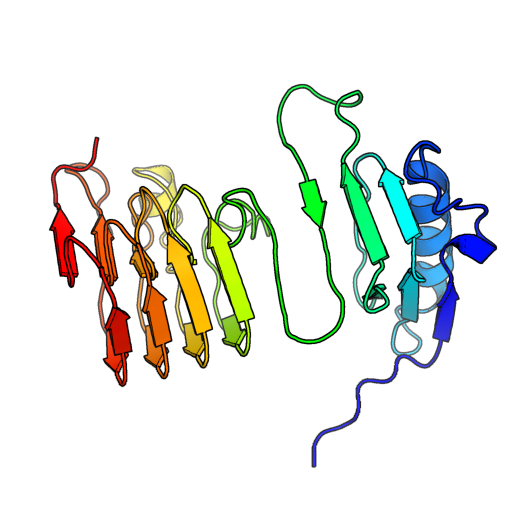 197 ? 8.668 3.399 -12.770 1.00 91.62 197 LYS A C 1
ATOM 1462 O O . LYS A 1 197 ? 8.987 3.025 -11.646 1.00 91.62 197 LYS A O 1
ATOM 1467 N N . THR A 1 198 ? 9.529 3.936 -13.619 1.00 91.88 198 THR A N 1
ATOM 1468 C CA . THR A 1 198 ? 10.889 4.342 -13.255 1.00 91.88 198 THR A CA 1
ATOM 1469 C C . THR A 1 198 ? 11.372 5.460 -14.181 1.00 91.88 198 THR A C 1
ATOM 1471 O O . THR A 1 198 ? 10.689 5.813 -15.148 1.00 91.88 198 THR A O 1
ATOM 1474 N N . SER A 1 199 ? 12.541 6.016 -13.875 1.00 90.81 199 SER A N 1
ATOM 1475 C CA . SER A 1 199 ? 13.168 7.134 -14.587 1.00 90.81 199 SER A CA 1
ATOM 1476 C C . SER A 1 199 ? 14.690 6.995 -14.529 1.00 90.81 199 SER A C 1
ATOM 1478 O O . SER A 1 199 ? 15.204 6.385 -13.584 1.00 90.81 199 SER A O 1
ATOM 1480 N N . PRO A 1 200 ? 15.448 7.566 -15.486 1.00 91.00 200 PRO A N 1
ATOM 1481 C CA . PRO A 1 200 ? 16.902 7.624 -15.371 1.00 91.00 200 PRO A CA 1
ATOM 1482 C C . PRO A 1 200 ? 17.294 8.304 -14.052 1.00 91.00 200 PRO A C 1
ATOM 1484 O O . PRO A 1 200 ? 16.708 9.319 -13.691 1.00 91.00 200 PRO A O 1
ATOM 1487 N N . GLY A 1 201 ? 18.254 7.730 -13.326 1.00 86.00 201 GLY A N 1
ATOM 1488 C CA . GLY A 1 201 ? 18.663 8.204 -11.995 1.00 86.00 201 GLY A CA 1
ATOM 1489 C C . GLY A 1 201 ? 18.046 7.432 -10.824 1.00 86.00 201 GLY A C 1
ATOM 1490 O O . GLY A 1 201 ? 18.712 7.286 -9.804 1.00 86.00 201 GLY A O 1
ATOM 1491 N N . ARG A 1 202 ? 16.867 6.808 -10.996 1.00 85.69 202 ARG A N 1
ATOM 1492 C CA . ARG A 1 202 ? 16.242 5.997 -9.931 1.00 85.69 202 ARG A CA 1
ATOM 1493 C C . ARG A 1 202 ? 17.121 4.824 -9.498 1.00 85.69 202 ARG A C 1
ATOM 1495 O O . ARG A 1 202 ? 17.133 4.483 -8.322 1.00 85.69 202 ARG A O 1
ATOM 1502 N N . GLY A 1 203 ? 17.857 4.206 -10.422 1.00 88.31 203 GLY A N 1
ATOM 1503 C CA . GLY A 1 203 ? 18.623 2.993 -10.129 1.00 88.31 203 GLY A CA 1
ATOM 1504 C C . GLY A 1 203 ? 17.708 1.833 -9.722 1.00 88.31 203 GLY A C 1
ATOM 1505 O O . GLY A 1 203 ? 16.610 1.699 -10.257 1.00 88.31 203 GLY A O 1
ATOM 1506 N N . GLY A 1 204 ? 18.162 0.999 -8.784 1.00 89.38 204 GLY A N 1
ATOM 1507 C CA . GLY A 1 204 ? 17.366 -0.097 -8.232 1.00 89.38 204 GLY A CA 1
ATOM 1508 C C . GLY A 1 204 ? 16.943 -1.153 -9.257 1.00 89.38 204 GLY A C 1
ATOM 1509 O O . GLY A 1 204 ? 17.522 -1.296 -10.335 1.00 89.38 204 GLY A O 1
ATOM 1510 N N . TYR A 1 205 ? 15.927 -1.933 -8.897 1.00 93.69 205 TYR A N 1
ATOM 1511 C CA . TYR A 1 205 ? 15.365 -2.984 -9.746 1.00 93.69 205 TYR A CA 1
ATOM 1512 C C . TYR A 1 205 ? 13.909 -3.283 -9.377 1.00 93.69 205 TYR A C 1
ATOM 1514 O O . TYR A 1 205 ? 13.474 -3.015 -8.262 1.00 93.69 205 TYR A O 1
ATOM 1522 N N . VAL A 1 206 ? 13.170 -3.894 -10.302 1.00 93.38 206 VAL A N 1
ATOM 1523 C CA . VAL A 1 206 ? 11.894 -4.571 -10.032 1.00 93.38 206 VAL A CA 1
ATOM 1524 C C . VAL A 1 206 ? 12.032 -5.986 -10.586 1.00 93.38 206 VAL A C 1
ATOM 1526 O O . VAL A 1 206 ? 12.192 -6.151 -11.793 1.00 93.38 206 VAL A O 1
ATOM 1529 N N . GLN A 1 207 ? 12.049 -7.005 -9.726 1.00 95.00 207 GLN A N 1
ATOM 1530 C CA . GLN A 1 207 ? 12.338 -8.387 -10.136 1.00 95.00 207 GLN A CA 1
ATOM 1531 C C . GLN A 1 207 ? 11.495 -9.406 -9.373 1.00 95.00 207 GLN A C 1
ATOM 1533 O O . GLN A 1 207 ? 11.068 -9.136 -8.262 1.00 95.00 207 GLN A O 1
ATOM 1538 N N . ARG A 1 208 ? 11.312 -10.611 -9.927 1.00 95.50 208 ARG A N 1
ATOM 1539 C CA . ARG A 1 208 ? 10.543 -11.691 -9.271 1.00 95.50 208 ARG A CA 1
ATOM 1540 C C . ARG A 1 208 ? 9.158 -11.210 -8.812 1.00 95.50 208 ARG A C 1
ATOM 1542 O O . ARG A 1 208 ? 8.792 -11.325 -7.647 1.00 95.50 208 ARG A O 1
ATOM 1549 N N . ILE A 1 209 ? 8.436 -10.616 -9.759 1.00 95.75 209 ILE A N 1
ATOM 1550 C CA . ILE A 1 209 ? 7.047 -10.202 -9.593 1.00 95.75 209 ILE A CA 1
ATOM 1551 C C . ILE A 1 209 ? 6.189 -11.247 -10.292 1.00 95.75 209 ILE A C 1
ATOM 1553 O O . ILE A 1 209 ? 6.367 -11.481 -11.489 1.00 95.75 209 ILE A O 1
ATOM 1557 N N . HIS A 1 210 ? 5.282 -11.870 -9.554 1.00 96.38 210 HIS A N 1
ATOM 1558 C CA . HIS A 1 210 ? 4.317 -12.809 -10.098 1.00 96.38 210 HIS A CA 1
ATOM 1559 C C . HIS A 1 210 ? 2.914 -12.235 -9.908 1.00 96.38 210 HIS A C 1
ATOM 1561 O O . HIS A 1 210 ? 2.556 -11.761 -8.832 1.00 96.38 210 HIS A O 1
ATOM 1567 N N . ILE A 1 211 ? 2.164 -12.182 -11.009 1.00 95.69 211 ILE A N 1
ATOM 1568 C CA . ILE A 1 211 ? 0.825 -11.597 -11.061 1.00 95.69 211 ILE A CA 1
ATOM 1569 C C . ILE A 1 211 ? -0.078 -12.596 -11.770 1.00 95.69 211 ILE A C 1
ATOM 1571 O O . ILE A 1 211 ? 0.170 -12.936 -12.929 1.00 95.69 211 ILE A O 1
ATOM 1575 N N . SER A 1 212 ? -1.117 -13.064 -11.090 1.00 96.75 212 SER A N 1
ATOM 1576 C CA . SER A 1 212 ? -2.019 -14.096 -11.592 1.00 96.75 212 SER A CA 1
ATOM 1577 C C . SER A 1 212 ? -3.482 -13.786 -11.265 1.00 96.75 212 SER A C 1
ATOM 1579 O O . SER A 1 212 ? -3.783 -12.958 -10.412 1.00 96.75 212 SER A O 1
ATOM 1581 N N . ASN A 1 213 ? -4.401 -14.403 -12.011 1.00 96.25 213 ASN A N 1
ATOM 1582 C CA . ASN A 1 213 ? -5.851 -14.245 -11.856 1.00 96.25 213 ASN A CA 1
ATOM 1583 C C . ASN A 1 213 ? -6.328 -12.781 -11.704 1.00 96.25 213 ASN A C 1
ATOM 1585 O O . ASN A 1 213 ? -6.926 -12.392 -10.700 1.00 96.25 213 ASN A O 1
ATOM 1589 N N . VAL A 1 214 ? -6.042 -11.960 -12.720 1.00 95.88 214 VAL A N 1
ATOM 1590 C CA . VAL A 1 214 ? -6.454 -10.551 -12.759 1.00 95.88 214 VAL A CA 1
ATOM 1591 C C . VAL A 1 214 ? -7.593 -10.356 -13.757 1.00 95.88 214 VAL A C 1
ATOM 1593 O O . VAL A 1 214 ? -7.443 -10.613 -14.952 1.00 95.88 214 VAL A O 1
ATOM 1596 N N . VAL A 1 215 ? -8.720 -9.845 -13.272 1.00 97.12 215 VAL A N 1
ATOM 1597 C CA . VAL A 1 215 ? -9.873 -9.417 -14.063 1.00 97.12 215 VAL A CA 1
ATOM 1598 C C . VAL A 1 215 ? -9.810 -7.902 -14.241 1.00 97.12 215 VAL A C 1
ATOM 1600 O O . VAL A 1 215 ? -9.764 -7.155 -13.267 1.00 97.12 215 VAL A O 1
ATOM 1603 N N . LEU A 1 216 ? -9.819 -7.437 -15.492 1.00 97.12 216 LEU A N 1
ATOM 1604 C CA . LEU A 1 216 ? -9.794 -6.015 -15.843 1.00 97.12 216 LEU A CA 1
ATOM 1605 C C . LEU A 1 216 ? -11.064 -5.658 -16.622 1.00 97.12 216 LEU A C 1
ATOM 1607 O O . LEU A 1 216 ? -11.249 -6.118 -17.748 1.00 97.12 216 LEU A O 1
ATOM 1611 N N . ASN A 1 217 ? -11.939 -4.835 -16.048 1.00 97.25 217 ASN A N 1
ATOM 1612 C CA . ASN A 1 217 ? -13.172 -4.378 -16.688 1.00 97.25 217 ASN A CA 1
ATOM 1613 C C . ASN A 1 217 ? -13.109 -2.871 -16.973 1.00 97.25 217 ASN A C 1
ATOM 1615 O O . ASN A 1 217 ? -12.886 -2.083 -16.065 1.00 97.25 217 ASN A O 1
ATOM 1619 N N . ASN A 1 218 ? -13.305 -2.442 -18.221 1.00 96.50 218 ASN A N 1
ATOM 1620 C CA . ASN A 1 218 ? -13.214 -1.019 -18.578 1.00 96.50 218 ASN A CA 1
ATOM 1621 C C . ASN A 1 218 ? -11.906 -0.353 -18.080 1.00 96.50 218 ASN A C 1
ATOM 1623 O O . ASN A 1 218 ? -11.912 0.725 -17.489 1.00 96.50 218 ASN A O 1
ATOM 1627 N N . VAL A 1 219 ? -10.780 -1.046 -18.265 1.00 96.88 219 VAL A N 1
ATOM 1628 C CA . VAL A 1 219 ? -9.443 -0.538 -17.940 1.00 96.88 219 VAL A CA 1
ATOM 1629 C C . VAL A 1 219 ? -8.773 -0.089 -19.232 1.00 96.88 219 VAL A C 1
ATOM 1631 O O . VAL A 1 219 ? -8.701 -0.871 -20.178 1.00 96.88 219 VAL A O 1
ATOM 1634 N N . ASN A 1 220 ? -8.280 1.151 -19.281 1.00 97.25 220 ASN A N 1
ATOM 1635 C CA . ASN A 1 220 ? -7.762 1.731 -20.526 1.00 97.25 220 ASN A CA 1
ATOM 1636 C C . ASN A 1 220 ? -6.454 1.059 -20.983 1.00 97.25 220 ASN A C 1
ATOM 1638 O O . ASN A 1 220 ? -6.299 0.707 -22.149 1.00 97.25 220 ASN A O 1
ATOM 1642 N N . ILE A 1 221 ? -5.511 0.849 -20.060 1.00 96.88 221 ILE A N 1
ATOM 1643 C CA . ILE A 1 221 ? -4.226 0.200 -20.340 1.00 96.88 221 ILE A CA 1
ATOM 1644 C C . ILE A 1 221 ? -4.033 -0.970 -19.376 1.00 96.88 221 ILE A C 1
ATOM 1646 O O . ILE A 1 221 ? -3.811 -0.777 -18.186 1.00 96.88 221 ILE A O 1
ATOM 1650 N N . ALA A 1 222 ? -4.080 -2.205 -19.880 1.00 94.00 222 ALA A N 1
ATOM 1651 C CA . ALA A 1 222 ? -3.981 -3.391 -19.028 1.00 94.00 222 ALA A CA 1
ATOM 1652 C C . ALA A 1 222 ? -2.646 -3.473 -18.267 1.00 94.00 222 ALA A C 1
ATOM 1654 O O . ALA A 1 222 ? -2.640 -3.664 -17.052 1.00 94.00 222 ALA A O 1
ATOM 1655 N N . ILE A 1 223 ? -1.523 -3.287 -18.969 1.00 96.31 223 ILE A N 1
ATOM 1656 C CA . ILE A 1 223 ? -0.180 -3.244 -18.382 1.00 96.31 223 ILE A CA 1
ATOM 1657 C C . ILE A 1 223 ? 0.584 -2.078 -19.007 1.00 96.31 223 ILE A C 1
ATOM 1659 O O . ILE A 1 223 ? 0.722 -2.004 -20.226 1.00 96.31 223 ILE A O 1
ATOM 1663 N N . GLY A 1 224 ? 1.081 -1.165 -18.175 1.00 94.88 224 GLY A N 1
ATOM 1664 C CA . GLY A 1 224 ? 1.913 -0.041 -18.596 1.00 94.88 224 GLY A CA 1
ATOM 1665 C C . GLY A 1 224 ? 3.301 -0.110 -17.976 1.00 94.88 224 GLY A C 1
ATOM 1666 O O . GLY A 1 224 ? 3.432 -0.264 -16.766 1.00 94.88 224 GLY A O 1
ATOM 1667 N N . ILE A 1 225 ? 4.346 0.056 -18.781 1.00 95.31 225 ILE A N 1
ATOM 1668 C CA . ILE A 1 225 ? 5.726 0.156 -18.292 1.00 95.31 225 ILE A CA 1
ATOM 1669 C C . ILE A 1 225 ? 6.324 1.440 -18.849 1.00 95.31 225 ILE A C 1
ATOM 1671 O O . ILE A 1 225 ? 6.254 1.687 -20.051 1.00 95.31 225 ILE A O 1
ATOM 1675 N N . THR A 1 226 ? 6.902 2.264 -17.981 1.00 93.94 226 THR A N 1
ATOM 1676 C CA . THR A 1 226 ? 7.613 3.476 -18.389 1.00 93.94 226 THR A CA 1
ATOM 1677 C C . THR A 1 226 ? 8.936 3.605 -17.653 1.00 93.94 226 THR A C 1
ATOM 1679 O O . THR A 1 226 ? 8.997 3.445 -16.435 1.00 93.94 226 THR A O 1
ATOM 1682 N N . GLY A 1 227 ? 9.985 3.896 -18.422 1.00 90.62 227 GLY A N 1
ATOM 1683 C CA . GLY A 1 227 ? 11.314 4.256 -17.928 1.00 90.62 227 GLY A CA 1
ATOM 1684 C C . GLY A 1 227 ? 11.594 5.757 -17.999 1.00 90.62 227 GLY A C 1
ATOM 1685 O O . GLY A 1 227 ? 12.746 6.157 -17.898 1.00 90.62 227 GLY A O 1
ATOM 1686 N N . GLN A 1 228 ? 10.568 6.573 -18.246 1.00 90.69 228 GLN A N 1
ATOM 1687 C CA . GLN A 1 228 ? 10.645 8.032 -18.340 1.00 90.69 228 GLN A CA 1
ATOM 1688 C C . GLN A 1 228 ? 9.514 8.659 -17.519 1.00 90.69 228 GLN A C 1
ATOM 1690 O O . GLN A 1 228 ? 8.750 9.484 -18.017 1.00 90.69 228 GLN A O 1
ATOM 1695 N N . TYR A 1 229 ? 9.329 8.194 -16.283 1.00 81.75 229 TYR A N 1
ATOM 1696 C CA . TYR A 1 229 ? 8.332 8.784 -15.398 1.00 81.75 229 TYR A CA 1
ATOM 1697 C C . TYR A 1 229 ? 8.775 10.197 -14.984 1.00 81.75 229 TYR A C 1
ATOM 1699 O O . TYR A 1 229 ? 9.944 10.406 -14.651 1.00 81.75 229 TYR A O 1
ATOM 1707 N N . ALA A 1 230 ? 7.867 11.165 -15.079 1.00 64.81 230 ALA A N 1
ATOM 1708 C CA . ALA A 1 230 ? 8.140 12.551 -14.706 1.00 64.81 230 ALA A CA 1
ATOM 1709 C C . ALA A 1 230 ? 8.113 12.733 -13.184 1.00 64.81 230 ALA A C 1
ATOM 1711 O O . ALA A 1 230 ? 7.311 12.028 -12.526 1.00 64.81 230 ALA A O 1
#

Mean predicted aligned error: 13.06 Å

pLDDT: mean 74.4, std 21.81, range [21.7, 97.81]

Nearest PDB structures (foldseek):
  3jur-assembly1_C  TM=7.005E-01  e=3.929E-07  Thermotoga maritima
  2uve-assembly2_B  TM=7.405E-01  e=5.539E-06  Yersinia enterocolitica
  8ikx-assembly1_A  TM=5.609E-01  e=4.236E-03  Arabidopsis thaliana
  4mr0-assembly1_A  TM=3.382E-01  e=7.759E-04  Streptococcus pneumoniae R6
  5jse-assembly1_C  TM=3.367E-01  e=7.664E-02  Bacteriophage sp.

Foldseek 3Di:
DDDPLDQPAEDELVVLVFDQAQPDASANSVQVVQVVQVVCLVVQGYEYEYEAGEGEYEDDDHDHRYHYEYAPRYWYWYDCPPDHDDTDIDDHYDQEDPDEEDPPPPPVPPVAQADAQEEAERYEAEYQEEGEERAQAFFPVSQVSLHHHEHYEYEQYEYEHQEYEPYEYDQRQLSAYEHYEAYHYEYENYQEHYEYHYEPRSHYYYDHYHHYHYHYYNHNYDYYYDHHHD

Sequence (230 aa):
MGSSTYRPHTVTVTEFGAVGDGVTLNTKAFQNAIFYLHSFADKGGAQLFVPTGKWLTGSFSLISHLTISLDKDAVIIGSMVAMGLYMAKAAFGGIGLTTTLSTILDHISLNSYSSSNVCIEDCYISTGDDLIVIKSGWDEYGISYAHPSSNISVRRIVGEAKSGAGIAFGSEMSGGISDVEVEDISLFNSLYGIRIKTSPGRGGYVQRIHISNVVLNNVNIAIGITGQYA